Protein AF-A0A7C3WDC8-F1 (afdb_monomer)

Structure (mmCIF, N/CA/C/O backbone):
data_AF-A0A7C3WDC8-F1
#
_entry.id   AF-A0A7C3WDC8-F1
#
loop_
_atom_site.group_PDB
_atom_site.id
_atom_site.type_symbol
_atom_site.label_atom_id
_atom_site.label_alt_id
_atom_site.label_comp_id
_atom_site.label_asym_id
_atom_site.label_entity_id
_atom_site.label_seq_id
_atom_site.pdbx_PDB_ins_code
_atom_site.Cartn_x
_atom_site.Cartn_y
_atom_site.Cartn_z
_atom_site.occupancy
_atom_site.B_iso_or_equiv
_atom_site.auth_seq_id
_atom_site.auth_comp_id
_atom_site.auth_asym_id
_atom_site.auth_atom_id
_atom_site.pdbx_PDB_model_num
ATOM 1 N N . MET A 1 1 ? 47.791 65.367 47.451 1.00 44.56 1 MET A N 1
ATOM 2 C CA . MET A 1 1 ? 46.905 65.028 48.585 1.00 44.56 1 MET A CA 1
ATOM 3 C C . MET A 1 1 ? 45.497 64.862 48.042 1.00 44.56 1 MET A 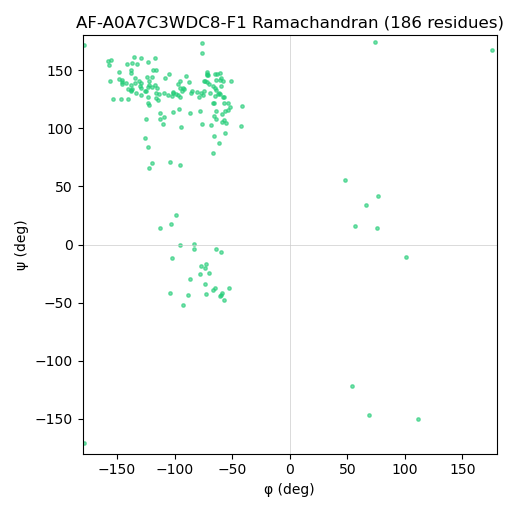C 1
ATOM 5 O O . MET A 1 1 ? 44.849 65.856 47.756 1.00 44.56 1 MET A O 1
ATOM 9 N N . GLN A 1 2 ? 45.088 63.620 47.788 1.00 43.50 2 GLN A N 1
ATOM 10 C CA . GLN A 1 2 ? 43.741 63.261 47.336 1.00 43.50 2 GLN A CA 1
ATOM 11 C C . GLN A 1 2 ? 43.009 62.634 48.526 1.00 43.50 2 GLN A C 1
ATOM 13 O O . GLN A 1 2 ? 43.567 61.771 49.202 1.00 43.50 2 GLN A O 1
ATOM 18 N N . SER A 1 3 ? 41.808 63.122 48.823 1.00 42.34 3 SER A N 1
ATOM 19 C CA . SER A 1 3 ? 40.943 62.587 49.874 1.00 42.34 3 SER A CA 1
ATOM 20 C C . SER A 1 3 ? 40.382 61.213 49.472 1.00 42.34 3 SER A C 1
ATOM 22 O O . SER A 1 3 ? 40.113 60.992 48.290 1.00 42.34 3 SER A O 1
ATOM 24 N N . PRO A 1 4 ? 40.189 60.277 50.418 1.00 49.00 4 PRO A N 1
ATOM 25 C CA . PRO A 1 4 ? 39.641 58.961 50.108 1.00 49.00 4 PRO A CA 1
ATOM 26 C C . PRO A 1 4 ? 38.142 59.029 49.777 1.00 49.00 4 PRO A C 1
ATOM 28 O O . PRO A 1 4 ? 37.391 59.824 50.345 1.00 49.00 4 PRO A O 1
ATOM 31 N N . PHE A 1 5 ? 37.722 58.165 48.853 1.00 48.06 5 PHE A N 1
ATOM 32 C CA . PHE A 1 5 ? 36.339 57.959 48.416 1.00 48.06 5 PHE A CA 1
ATOM 33 C C . PHE A 1 5 ? 35.460 57.497 49.596 1.00 48.06 5 PHE A C 1
ATOM 35 O O . PHE A 1 5 ? 35.822 56.560 50.306 1.00 48.06 5 PHE A O 1
ATOM 42 N N . GLN A 1 6 ? 34.315 58.148 49.819 1.00 51.41 6 GLN A N 1
ATOM 43 C CA . GLN A 1 6 ? 33.347 57.794 50.868 1.00 51.41 6 GLN A CA 1
ATOM 44 C C . GLN A 1 6 ? 32.169 57.016 50.248 1.00 51.41 6 GLN A C 1
ATOM 46 O O . GLN A 1 6 ? 31.614 57.482 49.251 1.00 51.41 6 GLN A O 1
ATOM 51 N N . PRO A 1 7 ? 31.752 55.860 50.801 1.00 51.50 7 PRO A N 1
ATOM 52 C CA . PRO A 1 7 ? 30.571 55.148 50.322 1.00 51.50 7 PRO A CA 1
ATOM 53 C C . PRO A 1 7 ? 29.272 55.887 50.694 1.00 51.50 7 PRO A C 1
ATOM 55 O O . PRO A 1 7 ? 29.179 56.527 51.741 1.00 51.50 7 PRO A O 1
ATOM 58 N N . TRP A 1 8 ? 28.256 55.785 49.828 1.00 51.06 8 TRP A N 1
ATOM 59 C CA . TRP A 1 8 ? 26.934 56.398 50.013 1.00 51.06 8 TRP A CA 1
ATOM 60 C C . TRP A 1 8 ? 26.271 55.892 51.308 1.00 51.06 8 TRP A C 1
ATOM 62 O O . TRP A 1 8 ? 25.898 54.723 51.419 1.00 51.06 8 TRP A O 1
ATOM 72 N N . THR A 1 9 ? 26.107 56.785 52.284 1.00 55.16 9 THR A N 1
ATOM 73 C CA . THR A 1 9 ? 25.384 56.564 53.546 1.00 55.16 9 THR A CA 1
ATOM 74 C C . THR A 1 9 ? 24.168 57.488 53.607 1.00 55.16 9 THR A C 1
ATOM 76 O O . THR A 1 9 ? 24.161 58.570 53.016 1.00 55.16 9 THR A O 1
ATOM 79 N N . ASN A 1 10 ? 23.100 57.067 54.290 1.00 55.16 10 ASN A N 1
ATOM 80 C CA . ASN A 1 10 ? 21.964 57.956 54.557 1.00 55.16 10 ASN A CA 1
ATOM 81 C C . ASN A 1 10 ? 22.304 58.960 55.687 1.00 55.16 10 ASN A C 1
ATOM 83 O O . ASN A 1 10 ? 23.341 58.846 56.340 1.00 55.16 10 ASN A O 1
ATOM 87 N N . LYS A 1 11 ? 21.423 59.937 55.962 1.00 53.06 11 LYS A N 1
ATOM 88 C CA . LYS A 1 11 ? 21.653 61.015 56.955 1.00 53.06 11 LYS A CA 1
ATOM 89 C C . LYS A 1 11 ? 21.891 60.543 58.408 1.00 53.06 11 LYS A C 1
ATOM 91 O O . LYS A 1 11 ? 22.246 61.371 59.238 1.00 53.06 11 LYS A O 1
ATOM 96 N N . ASN A 1 12 ? 21.753 59.245 58.697 1.00 58.84 12 ASN A N 1
ATOM 97 C CA . ASN A 1 12 ? 22.005 58.636 60.007 1.00 58.84 12 ASN A CA 1
ATOM 98 C C . ASN A 1 12 ? 23.222 57.682 59.999 1.00 58.84 12 ASN A C 1
ATOM 100 O O . ASN A 1 12 ? 23.388 56.891 60.925 1.00 58.84 12 ASN A O 1
ATOM 104 N N . GLY A 1 13 ? 24.069 57.724 58.962 1.00 55.00 13 GLY A N 1
ATOM 105 C CA . GLY A 1 13 ? 25.351 57.007 58.919 1.00 55.00 13 GLY A CA 1
ATOM 106 C C . GLY A 1 13 ? 25.263 55.499 58.660 1.00 55.00 13 GLY A C 1
ATOM 107 O O . GLY A 1 13 ? 26.251 54.795 58.850 1.00 55.00 13 GLY A O 1
ATOM 108 N N . THR A 1 14 ? 24.115 54.977 58.217 1.00 57.62 14 THR A N 1
ATOM 109 C CA . THR A 1 14 ? 23.964 53.550 57.882 1.00 57.62 14 THR A CA 1
ATOM 110 C C . THR A 1 14 ? 24.242 53.298 56.390 1.00 57.62 14 THR A C 1
ATOM 112 O O . THR A 1 14 ? 23.726 54.049 55.551 1.00 57.62 14 THR A O 1
ATOM 115 N N . PRO A 1 15 ? 25.028 52.264 56.021 1.00 51.28 15 PRO A N 1
ATOM 116 C CA . PRO A 1 15 ? 25.200 51.856 54.626 1.00 51.28 15 PRO A CA 1
ATOM 117 C C . PRO A 1 15 ? 23.878 51.352 54.033 1.00 51.28 15 PRO A C 1
ATOM 119 O O . PRO A 1 15 ? 23.112 50.669 54.714 1.00 51.28 15 PRO A O 1
ATOM 122 N N . ALA A 1 16 ? 23.604 51.665 52.764 1.00 51.59 16 ALA A N 1
ATOM 123 C CA . ALA A 1 16 ? 22.436 51.121 52.072 1.00 51.59 16 ALA A CA 1
ATOM 124 C C . ALA A 1 16 ? 22.569 49.587 51.908 1.00 51.59 16 ALA A C 1
ATOM 126 O O . ALA A 1 16 ? 23.643 49.118 51.519 1.00 51.59 16 ALA A O 1
ATOM 127 N N . PRO A 1 17 ? 21.516 48.795 52.187 1.00 53.31 17 PRO A N 1
ATOM 128 C CA . PRO A 1 17 ? 21.547 47.351 5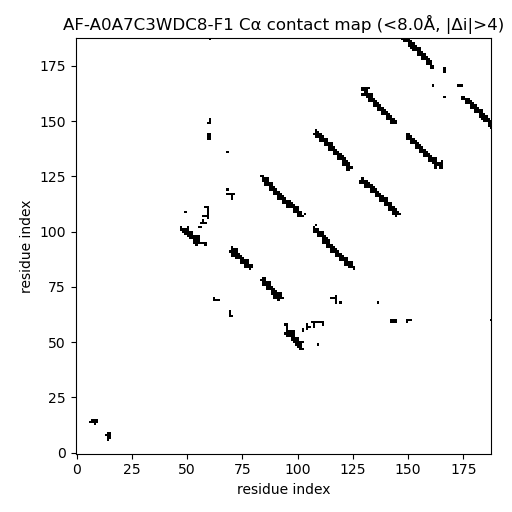1.968 1.00 53.31 17 PRO A CA 1
ATOM 129 C C . PRO A 1 17 ? 21.703 47.043 50.471 1.00 53.31 17 PRO A C 1
ATOM 131 O O . PRO A 1 17 ? 21.012 47.623 49.637 1.00 53.31 17 PRO A O 1
ATOM 134 N N . GLN A 1 18 ? 22.626 46.137 50.136 1.00 53.59 18 GLN A N 1
ATOM 135 C CA . GLN A 1 18 ? 22.990 45.806 48.748 1.00 53.59 18 GLN A CA 1
ATOM 136 C C . GLN A 1 18 ? 22.064 44.780 48.079 1.00 53.59 18 GLN A C 1
ATOM 138 O O . GLN A 1 18 ? 22.213 44.529 46.888 1.00 53.59 18 GLN A O 1
ATOM 143 N N . ASN A 1 19 ? 21.089 44.225 48.804 1.00 46.16 19 ASN A N 1
ATOM 144 C CA . ASN A 1 19 ? 20.129 43.277 48.247 1.00 46.16 19 ASN A CA 1
ATOM 145 C C . ASN A 1 19 ? 18.716 43.870 48.277 1.00 46.16 19 ASN A C 1
ATOM 147 O O . ASN A 1 19 ? 18.324 44.439 49.303 1.00 46.16 19 ASN A O 1
ATOM 151 N N . PRO A 1 20 ? 17.939 43.750 47.182 1.00 41.31 20 PRO A N 1
ATOM 152 C CA . PRO A 1 20 ? 16.541 44.148 47.198 1.00 41.31 20 PRO A CA 1
ATOM 153 C C . PRO A 1 20 ? 15.785 43.326 48.256 1.00 41.31 20 PRO A C 1
ATOM 155 O O . PRO A 1 20 ? 16.082 42.144 48.436 1.00 41.31 20 PRO A O 1
ATOM 158 N N . PRO A 1 21 ? 14.819 43.931 48.970 1.00 44.72 21 PRO A N 1
ATOM 159 C CA . PRO A 1 21 ? 14.006 43.201 49.930 1.00 44.72 21 PRO A CA 1
ATOM 160 C C . PRO A 1 21 ? 13.224 42.113 49.192 1.00 44.72 21 PRO A C 1
ATOM 162 O O . PRO A 1 21 ? 12.565 42.407 48.190 1.00 44.72 21 PRO A O 1
ATOM 165 N N . GLU A 1 22 ? 13.282 40.877 49.695 1.00 46.75 22 GLU A N 1
ATOM 166 C CA . GLU A 1 22 ? 12.351 39.815 49.317 1.00 46.75 22 GLU A CA 1
ATOM 167 C C . GLU A 1 22 ? 10.933 40.319 49.589 1.00 46.75 22 GLU A C 1
ATOM 169 O O . GLU A 1 22 ? 10.422 40.296 50.711 1.00 46.75 22 GLU A O 1
ATOM 174 N N . LYS A 1 23 ? 10.285 40.845 48.549 1.00 41.47 23 LYS A N 1
ATOM 175 C CA . LYS A 1 23 ? 8.846 41.033 48.577 1.00 41.47 23 LYS A CA 1
ATOM 176 C C . LYS A 1 23 ? 8.246 39.640 48.560 1.00 41.47 23 LYS A C 1
ATOM 178 O O . LYS A 1 23 ? 8.207 39.003 47.514 1.00 41.47 23 LYS A O 1
ATOM 183 N N . SER A 1 24 ? 7.793 39.215 49.736 1.00 45.81 24 SER A N 1
ATOM 184 C CA . SER A 1 24 ? 6.794 38.169 49.921 1.00 45.81 24 SER A CA 1
ATOM 185 C C . SER A 1 24 ? 5.690 38.367 48.883 1.00 45.81 24 SER A C 1
ATOM 187 O O . SER A 1 24 ? 4.878 39.293 48.973 1.00 45.81 24 SER A O 1
ATOM 189 N N . SER A 1 25 ? 5.732 37.557 47.829 1.00 40.72 25 SER A N 1
ATOM 190 C CA . SER A 1 25 ? 4.639 37.421 46.886 1.00 40.72 25 SER A CA 1
ATOM 191 C C . SER A 1 25 ? 3.499 36.788 47.665 1.00 40.72 25 SER A C 1
ATOM 193 O O . SER A 1 25 ? 3.582 35.636 48.085 1.00 40.72 25 SER A O 1
ATOM 195 N N . ALA A 1 26 ? 2.454 37.580 47.892 1.00 42.50 26 ALA A N 1
ATOM 196 C CA . ALA A 1 26 ? 1.172 37.103 48.371 1.00 42.50 26 ALA A CA 1
ATOM 197 C C . ALA A 1 26 ? 0.822 35.798 47.643 1.00 42.50 26 ALA A C 1
ATOM 199 O O . ALA A 1 26 ? 0.748 35.776 46.412 1.00 42.50 26 ALA A O 1
ATOM 200 N N . LEU A 1 27 ? 0.666 34.718 48.410 1.00 41.81 27 LEU A N 1
ATOM 201 C CA . LEU A 1 27 ? 0.194 33.437 47.907 1.00 41.81 27 LEU A CA 1
ATOM 202 C C . LEU A 1 27 ? -1.186 33.675 47.292 1.00 41.81 27 LEU A C 1
ATOM 204 O O . LEU A 1 27 ? -2.166 33.909 48.001 1.00 41.81 27 LEU A O 1
ATOM 208 N N . LEU A 1 28 ? -1.250 33.673 45.963 1.00 39.69 28 LEU A N 1
ATOM 209 C CA . LEU A 1 28 ? -2.511 33.494 45.261 1.00 39.69 28 LEU A CA 1
ATOM 210 C C . LEU A 1 28 ? -3.060 32.122 45.681 1.00 39.69 28 LEU A C 1
ATOM 212 O O . LEU A 1 28 ? -2.263 31.195 45.851 1.00 39.69 28 LEU A O 1
ATOM 216 N N . PRO A 1 29 ? -4.380 31.965 45.882 1.00 41.84 29 PRO A N 1
ATOM 217 C CA . PRO A 1 29 ? -4.937 30.645 46.125 1.00 41.84 29 PRO A CA 1
ATOM 218 C C . PRO A 1 29 ? -4.559 29.753 44.944 1.00 41.84 29 PRO A C 1
ATOM 220 O O . PRO A 1 29 ? -4.859 30.083 43.796 1.00 41.84 29 PRO A O 1
ATOM 223 N N . GLU A 1 30 ? -3.870 28.654 45.241 1.00 51.44 30 GLU A N 1
ATOM 224 C CA . GLU A 1 30 ? -3.532 27.594 44.300 1.00 51.44 30 GLU A CA 1
ATOM 225 C C . GLU A 1 30 ? -4.830 26.904 43.873 1.00 51.44 30 GLU A C 1
ATOM 227 O O . GLU A 1 30 ? -5.261 25.897 44.427 1.00 51.44 30 GLU A O 1
ATOM 232 N N . LYS A 1 31 ? -5.540 27.547 42.953 1.00 50.19 31 LYS A N 1
ATOM 233 C CA . LYS A 1 31 ? -6.757 27.038 42.351 1.00 50.19 31 LYS A CA 1
ATOM 234 C C . LYS A 1 31 ? -6.439 26.775 40.888 1.00 50.19 31 LYS A C 1
ATOM 236 O O . LYS A 1 31 ? -6.173 27.710 40.139 1.00 50.19 31 LYS A O 1
ATOM 241 N N . ASP A 1 32 ? -6.460 25.492 40.547 1.00 55.34 32 ASP A N 1
ATOM 242 C CA . ASP A 1 32 ? -6.266 24.921 39.213 1.00 55.34 32 ASP A CA 1
ATOM 243 C C . ASP A 1 32 ? -4.817 24.862 38.698 1.00 55.34 32 ASP A C 1
ATOM 245 O O . ASP A 1 32 ? -4.560 25.052 37.510 1.00 55.34 32 ASP A O 1
ATOM 249 N N . SER A 1 33 ? -3.865 24.490 39.561 1.00 43.09 33 SER A N 1
ATOM 250 C CA . SER A 1 33 ? -2.688 23.756 39.079 1.00 43.09 33 SER A CA 1
ATOM 251 C C . SER A 1 33 ? -3.193 22.406 38.540 1.00 43.09 33 SER A C 1
ATOM 253 O O . SER A 1 33 ? -3.738 21.637 39.337 1.00 43.09 33 SER A O 1
ATOM 255 N N . PRO A 1 34 ? -3.091 22.081 37.232 1.00 55.47 34 PRO A N 1
ATOM 256 C CA . PRO A 1 34 ? -3.364 20.718 36.796 1.00 55.47 34 PRO A CA 1
ATOM 257 C C . PRO A 1 34 ? -2.403 19.812 37.559 1.00 55.47 34 PRO A C 1
ATOM 259 O O . PRO A 1 34 ? -1.199 20.085 37.588 1.00 55.47 34 PRO A O 1
ATOM 262 N N . GLU A 1 35 ? -2.938 18.786 38.225 1.00 61.62 35 GLU A N 1
ATOM 263 C CA . GLU A 1 35 ? -2.090 17.832 38.931 1.00 61.62 35 GLU A CA 1
ATOM 264 C C . GLU A 1 35 ? -0.995 17.335 37.980 1.00 61.62 35 GLU A C 1
ATOM 266 O O . GLU A 1 35 ? -1.265 17.150 36.784 1.00 61.62 35 GLU A O 1
ATOM 271 N N . PRO A 1 36 ? 0.248 17.163 38.470 1.00 57.12 36 PRO A N 1
ATOM 272 C CA . PRO A 1 36 ? 1.309 16.604 37.655 1.00 57.12 36 PRO A CA 1
ATOM 273 C C . PRO A 1 36 ? 0.789 15.303 37.055 1.00 57.12 36 PRO A C 1
ATOM 275 O O . PRO A 1 36 ? 0.396 14.394 37.782 1.00 57.12 36 PRO A O 1
ATOM 278 N N . VAL A 1 37 ? 0.727 15.254 35.722 1.00 60.28 37 VAL A N 1
ATOM 279 C CA . VAL A 1 37 ? 0.299 14.060 34.999 1.00 60.28 37 VAL A CA 1
ATOM 280 C C . VAL A 1 37 ? 1.236 12.943 35.435 1.00 60.28 37 VAL A C 1
ATOM 282 O O . VAL A 1 37 ? 2.415 12.952 35.082 1.00 60.28 37 VAL A O 1
ATOM 285 N N . ASP A 1 38 ? 0.727 12.023 36.255 1.00 61.38 38 ASP A N 1
ATOM 286 C CA . ASP A 1 38 ? 1.458 10.835 36.670 1.00 61.38 38 ASP A CA 1
ATOM 287 C C . ASP A 1 38 ? 1.665 9.967 35.425 1.00 61.38 38 ASP A C 1
ATOM 289 O O . ASP A 1 38 ? 0.810 9.174 35.030 1.00 61.38 38 ASP A O 1
ATOM 293 N N . LEU A 1 39 ? 2.815 10.159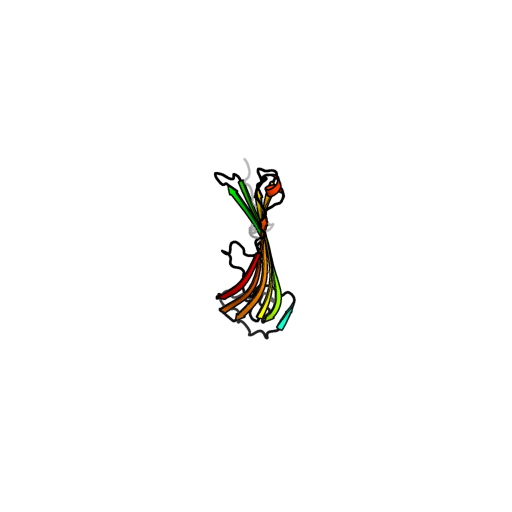 34.775 1.00 59.50 39 LEU A N 1
ATOM 294 C CA . LEU A 1 39 ? 3.270 9.396 33.611 1.00 59.50 39 LEU A CA 1
ATOM 295 C C . LEU A 1 39 ? 3.504 7.905 33.941 1.00 59.50 39 LEU A C 1
ATOM 297 O O . LEU A 1 39 ? 3.860 7.140 33.045 1.00 59.50 39 LEU A O 1
ATOM 301 N N . GLY A 1 40 ? 3.349 7.496 35.207 1.00 61.41 40 GLY A N 1
ATOM 302 C CA . GLY A 1 40 ? 3.571 6.145 35.710 1.00 61.41 40 GLY A CA 1
ATOM 303 C C . GLY A 1 40 ? 2.308 5.312 35.945 1.00 61.41 40 GLY A C 1
ATOM 304 O O . GLY A 1 40 ? 2.437 4.099 36.121 1.00 61.41 40 GLY A O 1
ATOM 305 N N . GLN A 1 41 ? 1.100 5.891 35.917 1.00 57.88 41 GLN A N 1
ATOM 306 C CA . GLN A 1 41 ? -0.127 5.085 35.979 1.00 57.88 41 GLN A CA 1
ATOM 307 C C . GLN A 1 41 ? -0.505 4.598 34.577 1.00 57.88 41 GLN A C 1
ATOM 309 O O . GLN A 1 41 ? -0.590 5.409 33.649 1.00 57.88 41 GLN A O 1
ATOM 314 N N . PRO A 1 42 ? -0.814 3.300 34.395 1.00 60.12 42 PRO A N 1
ATOM 315 C CA . PRO A 1 42 ? -1.524 2.856 33.208 1.00 60.12 42 PRO A CA 1
ATOM 316 C C . PRO A 1 42 ? -2.798 3.689 33.097 1.00 60.12 42 PRO A C 1
ATOM 318 O O . PRO A 1 42 ? -3.605 3.689 34.027 1.00 60.12 42 PRO A O 1
ATOM 321 N N . ILE A 1 43 ? -2.979 4.404 31.983 1.00 59.91 43 ILE A N 1
ATOM 322 C CA . ILE A 1 43 ? -4.246 5.079 31.700 1.00 59.91 43 ILE A CA 1
ATOM 323 C C . ILE A 1 43 ? -5.317 3.990 31.807 1.00 59.91 43 ILE A C 1
ATOM 325 O O . ILE A 1 43 ? -5.254 3.025 31.037 1.00 59.91 43 ILE A O 1
ATOM 329 N N . PRO A 1 44 ? -6.258 4.070 32.765 1.00 52.28 44 PRO A N 1
ATOM 330 C CA . PRO A 1 44 ? -7.288 3.061 32.864 1.00 52.28 44 PRO A CA 1
ATOM 331 C C . PRO A 1 44 ? -8.102 3.151 31.577 1.00 52.28 44 PRO A C 1
ATOM 333 O O . PRO A 1 44 ? -8.839 4.117 31.367 1.00 52.28 44 PRO A O 1
ATOM 336 N N . LEU A 1 45 ? -7.937 2.155 30.701 1.00 59.88 45 LEU A N 1
ATOM 337 C CA . LEU A 1 45 ? -8.797 1.937 29.546 1.00 59.88 45 LEU A CA 1
ATOM 338 C C . LEU A 1 45 ? -10.193 1.675 30.105 1.00 59.88 45 LEU A C 1
ATOM 340 O O . LEU A 1 45 ? -10.565 0.540 30.398 1.00 59.88 45 LEU A O 1
ATOM 344 N N . LYS A 1 46 ? -10.964 2.742 30.331 1.00 61.31 46 LYS A N 1
ATOM 345 C CA . LYS A 1 46 ? -12.393 2.598 30.574 1.00 61.31 46 LYS A CA 1
ATOM 346 C C . LYS A 1 46 ? -12.947 1.866 29.355 1.00 61.31 46 LYS A C 1
ATOM 348 O O . LYS A 1 46 ? -12.698 2.341 28.245 1.00 61.31 46 LYS A O 1
ATOM 353 N N . PRO A 1 47 ? -13.677 0.751 29.535 1.00 65.50 47 PRO A N 1
ATOM 354 C CA . PRO A 1 47 ? -14.379 0.115 28.435 1.00 65.50 47 PRO A CA 1
ATOM 355 C C . PRO A 1 47 ? -15.289 1.165 27.805 1.00 65.50 47 PRO A C 1
ATOM 357 O O . PRO A 1 47 ? -16.285 1.575 28.404 1.00 65.50 47 PRO A O 1
ATOM 360 N N . GLN A 1 48 ? -14.894 1.677 26.643 1.00 72.38 48 GLN A N 1
ATOM 361 C CA . GLN A 1 48 ? -15.732 2.604 25.909 1.00 72.38 48 GLN A CA 1
ATOM 362 C C . GLN A 1 48 ? -16.776 1.777 25.165 1.00 72.38 48 GLN A C 1
ATOM 364 O O . GLN A 1 48 ? -16.415 0.786 24.519 1.00 72.38 48 GLN A O 1
ATOM 369 N N . PRO A 1 49 ? -18.063 2.143 25.251 1.00 85.25 49 PRO A N 1
ATOM 370 C CA . PRO A 1 49 ? -19.069 1.499 24.428 1.00 85.25 49 PRO A CA 1
ATOM 371 C C . PRO A 1 49 ? -18.709 1.716 22.957 1.00 85.25 49 PRO A C 1
ATOM 373 O O . PRO A 1 49 ? -18.318 2.815 22.567 1.00 85.25 49 PRO A O 1
ATOM 376 N N . TRP A 1 50 ? -18.826 0.669 22.141 1.00 93.94 50 TRP A N 1
ATOM 377 C CA . TRP A 1 50 ? -18.561 0.793 20.714 1.00 93.94 50 TRP A CA 1
ATOM 378 C C . TRP A 1 50 ? -19.640 1.628 20.041 1.00 93.94 50 TRP A C 1
ATOM 380 O O . TRP A 1 50 ? -20.840 1.387 20.204 1.00 93.94 50 TRP A O 1
ATOM 390 N N . THR A 1 51 ? -19.194 2.600 19.260 1.00 96.12 51 THR A N 1
ATOM 391 C CA . THR A 1 51 ? -20.050 3.514 18.513 1.00 96.12 51 THR A CA 1
ATOM 392 C C . THR A 1 51 ? -19.712 3.450 17.034 1.00 96.12 51 THR A C 1
ATOM 394 O O . THR A 1 51 ? -18.622 3.032 16.635 1.00 96.12 51 THR A O 1
ATOM 397 N N . TRP A 1 52 ? -20.680 3.834 16.205 1.00 97.38 52 TRP A N 1
ATOM 398 C CA . TRP A 1 52 ? -20.458 4.016 14.778 1.00 97.38 52 TRP A CA 1
ATOM 399 C C . TRP A 1 52 ? -19.734 5.334 14.527 1.00 97.38 52 TRP A C 1
ATOM 401 O O . TRP A 1 52 ? -20.156 6.382 15.012 1.00 97.38 52 TRP A O 1
ATOM 411 N N . GLN A 1 53 ? -18.670 5.272 13.739 1.00 97.12 53 GLN A N 1
ATOM 412 C CA . GLN A 1 53 ? -17.823 6.399 13.374 1.00 97.12 53 GLN A CA 1
ATOM 413 C C . GLN A 1 53 ? -17.655 6.416 11.855 1.00 97.12 53 GLN A C 1
ATOM 415 O O . GLN A 1 53 ? -17.287 5.402 11.258 1.00 97.12 53 GLN A O 1
ATOM 420 N N . LEU A 1 54 ? -17.914 7.566 11.235 1.00 97.38 54 LEU A N 1
ATOM 421 C CA . LEU A 1 54 ? -17.624 7.824 9.825 1.00 97.38 54 LEU A CA 1
ATOM 422 C C . LEU A 1 54 ? -16.266 8.520 9.728 1.00 97.38 54 LEU A C 1
ATOM 424 O O . LEU A 1 54 ? -16.023 9.460 10.478 1.00 97.38 54 LEU A O 1
ATOM 428 N N . LEU A 1 55 ? -15.414 8.078 8.801 1.00 96.94 55 LEU A N 1
ATOM 429 C CA . LEU A 1 55 ? -14.034 8.559 8.667 1.00 96.94 55 LEU A CA 1
ATOM 430 C C . LEU A 1 55 ? -13.293 8.580 10.022 1.00 96.94 55 LEU A C 1
ATOM 432 O O . LEU A 1 55 ? -12.810 9.631 10.449 1.00 96.94 55 LEU A O 1
ATOM 436 N N . PRO A 1 56 ? -13.239 7.435 10.731 1.00 96.31 56 PRO A N 1
ATOM 437 C CA . PRO A 1 56 ? -12.654 7.361 12.063 1.00 96.31 56 PRO A CA 1
ATOM 438 C C . PRO A 1 56 ? -11.173 7.753 12.046 1.00 96.31 56 PRO A C 1
ATOM 440 O O . PRO A 1 56 ? -10.442 7.457 11.096 1.00 96.31 56 PRO A O 1
ATOM 443 N N . GLN A 1 57 ? -10.699 8.357 13.135 1.00 94.19 57 GLN A N 1
ATOM 444 C CA . GLN A 1 57 ? -9.280 8.655 13.284 1.00 94.19 57 GLN A CA 1
ATOM 445 C C . GLN A 1 57 ? -8.479 7.372 13.564 1.00 94.19 57 GLN A C 1
ATOM 447 O O . GLN A 1 57 ? -8.903 6.480 14.306 1.00 94.19 57 GLN A O 1
ATOM 452 N N . GLY A 1 58 ? -7.291 7.275 12.963 1.00 93.31 58 GLY A N 1
ATOM 453 C CA . GLY A 1 58 ? -6.415 6.110 13.094 1.00 93.31 58 GLY A CA 1
ATOM 454 C C . GLY A 1 58 ? -6.890 4.883 12.303 1.00 93.31 58 GLY A C 1
ATOM 455 O O . GLY A 1 58 ? -7.960 4.857 11.698 1.00 93.31 58 GLY A O 1
ATOM 456 N N . LEU A 1 59 ? -6.067 3.836 12.299 1.00 94.94 59 LEU A N 1
ATOM 457 C CA . LEU A 1 59 ? -6.363 2.560 11.643 1.00 94.94 59 LEU A CA 1
ATOM 458 C C . LEU A 1 59 ? -6.221 1.435 12.666 1.00 94.94 59 LEU A C 1
ATOM 460 O O . LEU A 1 59 ? -5.187 1.360 13.331 1.00 94.94 59 LEU A O 1
ATOM 464 N N . ILE A 1 60 ? -7.209 0.535 12.740 1.00 96.50 60 ILE A N 1
ATOM 465 C CA . ILE A 1 60 ? -7.127 -0.681 13.572 1.00 96.50 60 ILE A CA 1
ATOM 466 C C . ILE A 1 60 ? -5.906 -1.513 13.182 1.00 96.50 60 ILE A C 1
ATOM 468 O O . ILE A 1 60 ? -5.115 -1.906 14.037 1.00 96.50 60 ILE A O 1
ATOM 472 N N . TYR A 1 61 ? -5.717 -1.739 11.882 1.00 95.38 61 TYR A N 1
ATOM 473 C CA . TYR A 1 61 ? -4.575 -2.474 11.350 1.00 95.38 61 TYR A CA 1
ATOM 474 C C . TYR A 1 61 ? -3.679 -1.538 10.543 1.00 95.38 61 TYR A C 1
ATOM 476 O O . TYR A 1 61 ? -4.036 -1.151 9.428 1.00 95.38 61 TYR A O 1
ATOM 484 N N . ARG A 1 62 ? -2.504 -1.185 11.066 1.00 92.56 62 ARG A N 1
ATOM 485 C CA . ARG A 1 62 ? -1.552 -0.303 10.369 1.00 92.56 62 ARG A CA 1
ATOM 486 C C . ARG A 1 62 ? -0.900 -1.017 9.182 1.00 92.56 62 ARG A C 1
ATOM 488 O O . ARG A 1 62 ? -0.726 -2.233 9.193 1.00 92.56 62 ARG A O 1
ATOM 495 N N . SER A 1 63 ? -0.576 -0.262 8.136 1.00 91.25 63 SER A N 1
ATOM 496 C CA . SER A 1 63 ? 0.132 -0.797 6.968 1.00 91.25 63 SER A CA 1
ATOM 497 C C . SER A 1 63 ? 1.525 -1.297 7.357 1.00 91.25 63 SER A C 1
ATOM 499 O O . SER A 1 63 ? 2.164 -0.746 8.256 1.00 91.25 63 SER A O 1
ATOM 501 N N . TYR A 1 64 ? 2.002 -2.348 6.691 1.00 89.75 64 TYR A N 1
ATOM 502 C CA . TYR A 1 64 ? 3.308 -2.928 6.998 1.00 89.75 64 TYR A CA 1
ATOM 503 C C . TYR A 1 64 ? 4.428 -1.941 6.668 1.00 89.75 64 TYR A C 1
ATOM 505 O O . TYR A 1 64 ? 4.608 -1.559 5.512 1.00 89.75 64 TYR A O 1
ATOM 513 N N . LEU A 1 65 ? 5.242 -1.582 7.663 1.00 88.62 65 LEU A N 1
ATOM 514 C CA . LEU A 1 65 ? 6.337 -0.630 7.462 1.00 88.62 65 LEU A CA 1
ATOM 515 C C . LEU A 1 65 ? 7.330 -1.121 6.393 1.00 88.62 65 LEU A C 1
ATOM 517 O O . LEU A 1 65 ? 7.710 -0.364 5.498 1.00 88.62 65 LEU A O 1
ATOM 521 N N . ALA A 1 66 ? 7.656 -2.415 6.429 1.00 89.12 66 ALA A N 1
ATOM 522 C CA . ALA A 1 66 ? 8.541 -3.082 5.473 1.00 89.12 66 ALA A CA 1
ATOM 523 C C . ALA A 1 66 ? 7.844 -3.534 4.171 1.00 89.12 66 ALA A C 1
ATOM 525 O O . ALA A 1 66 ? 8.480 -4.120 3.299 1.00 89.12 66 ALA A O 1
ATOM 526 N N . GLY A 1 67 ? 6.538 -3.293 4.012 1.00 88.25 67 GLY A N 1
ATOM 527 C CA . GLY A 1 67 ? 5.813 -3.702 2.811 1.00 88.25 67 GLY A CA 1
ATOM 528 C C . GLY A 1 67 ? 6.112 -2.776 1.631 1.00 88.25 67 GLY A C 1
ATOM 529 O O . GLY A 1 67 ? 5.565 -1.680 1.561 1.00 88.25 67 GLY A O 1
ATOM 530 N N . VAL A 1 68 ? 6.942 -3.219 0.685 1.00 85.75 68 VAL A N 1
ATOM 531 C CA . VAL A 1 68 ? 7.437 -2.399 -0.444 1.00 85.75 68 VAL A CA 1
ATOM 532 C C . VAL A 1 68 ? 6.314 -1.724 -1.240 1.00 85.75 68 VAL A C 1
ATOM 534 O O . VAL A 1 68 ? 6.451 -0.584 -1.664 1.00 85.75 68 VAL A O 1
ATOM 537 N N . LYS A 1 69 ? 5.185 -2.418 -1.413 1.00 89.12 69 LYS A N 1
ATOM 538 C CA . LYS A 1 69 ? 4.035 -1.959 -2.206 1.00 89.12 69 LYS A CA 1
ATOM 539 C C . LYS A 1 69 ? 2.873 -1.457 -1.335 1.00 89.12 69 LYS A C 1
ATOM 541 O O . LYS A 1 69 ? 1.734 -1.441 -1.792 1.00 89.12 69 LYS A O 1
ATOM 546 N N . GLU A 1 70 ? 3.114 -1.142 -0.061 1.00 91.81 70 GLU A N 1
ATOM 547 C CA . GLU A 1 70 ? 2.094 -0.550 0.817 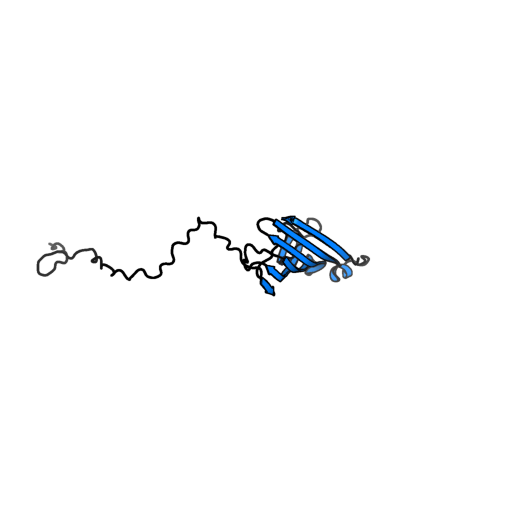1.00 91.81 70 GLU A CA 1
ATOM 548 C C . GLU A 1 70 ? 1.860 0.929 0.475 1.00 91.81 70 GLU A C 1
ATOM 550 O O . GLU A 1 70 ? 2.841 1.636 0.228 1.00 91.81 70 GLU A O 1
ATOM 555 N N . PRO A 1 71 ? 0.602 1.410 0.510 1.00 92.56 71 PRO A N 1
ATOM 556 C CA . PRO A 1 71 ? 0.271 2.805 0.242 1.00 92.56 71 PRO A CA 1
ATOM 557 C C . PRO A 1 71 ? 1.039 3.756 1.156 1.00 92.56 71 PRO A C 1
ATOM 559 O O . PRO A 1 71 ? 0.856 3.754 2.375 1.00 92.56 71 PRO A O 1
ATOM 562 N N . ARG A 1 72 ? 1.909 4.559 0.548 1.00 92.25 72 ARG A N 1
ATOM 563 C CA . ARG A 1 72 ? 2.716 5.585 1.206 1.00 92.25 72 ARG A CA 1
ATOM 564 C C . ARG A 1 72 ? 3.094 6.661 0.195 1.00 92.25 72 ARG A C 1
ATOM 566 O O . ARG A 1 72 ? 3.133 6.387 -1.003 1.00 92.25 72 ARG A O 1
ATOM 573 N N . CYS A 1 73 ? 3.428 7.844 0.696 1.00 94.62 73 CYS A N 1
ATOM 574 C CA . CYS A 1 73 ? 4.026 8.903 -0.106 1.00 94.62 73 CYS A CA 1
ATOM 575 C C . CYS A 1 73 ? 5.533 8.957 0.146 1.00 94.62 73 CYS A C 1
ATOM 577 O O . CYS A 1 73 ? 5.963 8.980 1.300 1.00 94.62 73 CYS A O 1
ATOM 579 N N . GLY A 1 74 ? 6.332 8.976 -0.915 1.00 94.44 74 GLY A N 1
ATOM 580 C CA . GLY A 1 74 ? 7.782 9.085 -0.808 1.00 94.44 74 GLY A CA 1
ATOM 581 C C . GLY A 1 74 ? 8.483 8.985 -2.154 1.00 94.44 74 GLY A C 1
ATOM 582 O O . GLY A 1 74 ? 7.883 8.588 -3.149 1.00 94.44 74 GLY A O 1
ATOM 583 N N . ILE A 1 75 ? 9.764 9.335 -2.162 1.00 95.06 75 ILE A N 1
ATOM 584 C CA . ILE A 1 75 ? 10.648 9.206 -3.319 1.00 95.06 75 ILE A CA 1
ATOM 585 C C . ILE A 1 75 ? 11.937 8.514 -2.888 1.00 95.06 75 ILE A C 1
ATOM 587 O O . ILE A 1 75 ? 12.447 8.762 -1.793 1.00 95.06 75 ILE A O 1
ATOM 591 N N . VAL A 1 76 ? 12.445 7.639 -3.747 1.00 94.44 76 VAL A N 1
ATOM 592 C CA . VAL A 1 76 ? 13.735 6.975 -3.590 1.00 94.44 76 VAL A CA 1
ATOM 593 C C . VAL A 1 76 ? 14.578 7.281 -4.819 1.00 94.44 76 VAL A C 1
ATOM 595 O O . VAL A 1 76 ? 14.146 7.062 -5.949 1.00 94.44 76 VAL A O 1
ATOM 598 N N . PHE A 1 77 ? 15.786 7.782 -4.578 1.00 95.88 77 PHE A N 1
ATOM 599 C CA . PHE A 1 77 ? 16.789 8.041 -5.603 1.00 95.88 77 PHE A CA 1
ATOM 600 C C . PHE A 1 77 ? 17.806 6.905 -5.579 1.00 95.88 77 PHE A C 1
ATOM 602 O O . PHE A 1 77 ? 18.521 6.743 -4.590 1.00 95.88 77 PHE A O 1
ATOM 609 N N . ASN A 1 78 ? 17.861 6.125 -6.652 1.00 95.31 78 ASN A N 1
ATOM 610 C CA . ASN A 1 78 ? 18.784 5.007 -6.804 1.00 95.31 78 ASN A CA 1
ATOM 611 C C . ASN A 1 78 ? 19.702 5.254 -8.000 1.00 95.31 78 ASN A C 1
ATOM 613 O O . 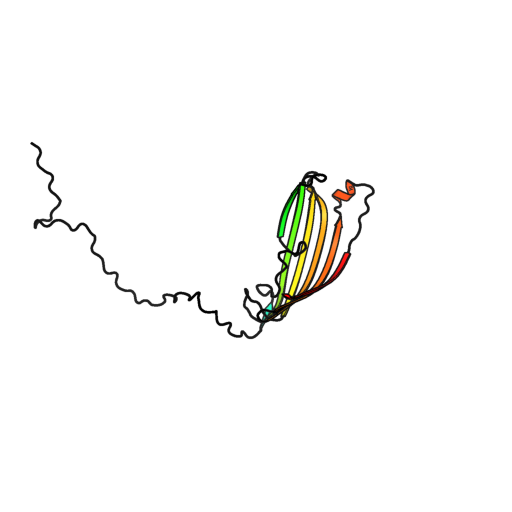ASN A 1 78 ? 19.297 5.896 -8.963 1.00 95.31 78 ASN A O 1
ATOM 617 N N . HIS A 1 79 ? 20.923 4.730 -7.945 1.00 95.31 79 HIS A N 1
ATOM 618 C CA . HIS A 1 79 ? 21.837 4.718 -9.081 1.00 95.31 79 HIS A CA 1
ATOM 619 C C . HIS A 1 79 ? 22.239 3.274 -9.372 1.00 95.31 79 HIS A C 1
ATOM 621 O O . HIS A 1 79 ? 22.794 2.590 -8.510 1.00 95.31 79 HIS A O 1
ATOM 627 N N . ASP A 1 80 ? 21.975 2.825 -10.589 1.00 93.62 80 ASP A N 1
ATOM 628 C CA . ASP A 1 80 ? 22.322 1.510 -11.103 1.00 93.62 80 ASP A CA 1
ATOM 629 C C . ASP A 1 80 ? 23.522 1.609 -12.059 1.00 93.62 80 ASP A C 1
ATOM 631 O O . ASP A 1 80 ? 23.711 2.609 -12.745 1.00 93.62 80 ASP A O 1
ATOM 635 N N . ALA A 1 81 ? 24.374 0.584 -12.092 1.00 93.00 81 ALA A N 1
ATOM 636 C CA . ALA A 1 81 ? 25.572 0.599 -12.934 1.00 93.00 81 ALA A CA 1
ATOM 637 C C . ALA A 1 81 ? 25.264 0.506 -14.441 1.00 93.00 81 ALA A C 1
ATOM 639 O O . ALA A 1 81 ? 26.092 0.920 -15.249 1.00 93.00 81 ALA A O 1
ATOM 640 N N . TYR A 1 82 ? 24.114 -0.061 -14.811 1.00 89.56 82 TYR A N 1
ATOM 641 C CA . TYR A 1 82 ? 23.677 -0.235 -16.194 1.00 89.56 82 TYR A CA 1
ATOM 642 C C . TYR A 1 82 ? 22.597 0.779 -16.588 1.00 89.56 82 TYR A C 1
ATOM 644 O O . TYR A 1 82 ? 22.654 1.319 -17.687 1.00 89.56 82 TYR A O 1
ATOM 652 N N . TYR A 1 83 ? 21.636 1.048 -15.700 1.00 85.69 83 TYR A N 1
ATOM 653 C CA . TYR A 1 83 ? 20.493 1.927 -15.981 1.00 85.69 83 TYR A CA 1
ATOM 654 C C . TYR A 1 83 ? 20.674 3.383 -15.522 1.00 85.69 83 TYR A C 1
ATOM 656 O O . TYR A 1 83 ? 19.761 4.175 -15.704 1.00 85.69 83 TYR A O 1
ATOM 664 N N . GLY A 1 84 ? 21.805 3.742 -14.908 1.00 93.88 84 GLY A N 1
ATOM 665 C CA . GLY A 1 84 ? 22.040 5.109 -14.436 1.00 93.88 84 GLY A CA 1
ATOM 666 C C . GLY A 1 84 ? 21.146 5.486 -13.252 1.00 93.88 84 GLY A C 1
ATOM 667 O O . GLY A 1 84 ? 20.848 4.656 -12.384 1.00 93.88 84 GLY A O 1
ATOM 668 N N . TRP A 1 85 ? 20.745 6.755 -13.167 1.00 96.44 85 TRP A N 1
ATOM 669 C CA . TRP A 1 85 ? 19.840 7.204 -12.107 1.00 96.44 85 TRP A CA 1
ATOM 670 C C . TRP A 1 85 ? 18.414 6.688 -12.324 1.00 96.44 85 TRP A C 1
ATOM 672 O O . TRP A 1 85 ? 17.886 6.720 -13.422 1.00 96.44 85 TRP A O 1
ATOM 682 N N . ILE A 1 86 ? 17.750 6.271 -11.248 1.00 96.25 86 ILE A N 1
ATOM 683 C CA . ILE A 1 86 ? 16.349 5.838 -11.248 1.00 96.25 86 ILE A CA 1
ATOM 684 C C . ILE A 1 86 ? 15.631 6.500 -10.081 1.00 96.25 86 ILE A C 1
ATOM 686 O O . ILE A 1 86 ? 16.103 6.465 -8.938 1.00 96.25 86 ILE A O 1
ATOM 690 N N . TRP A 1 87 ? 14.477 7.100 -10.361 1.00 95.94 87 TRP A N 1
ATOM 691 C CA . TRP A 1 87 ? 13.624 7.712 -9.346 1.00 95.94 87 TRP A CA 1
ATOM 692 C C . TRP A 1 87 ? 12.365 6.864 -9.164 1.00 95.94 87 TRP A C 1
ATOM 694 O O . TRP A 1 87 ? 11.498 6.821 -10.036 1.00 95.94 87 TRP A O 1
ATOM 704 N N . ASP A 1 88 ? 12.259 6.192 -8.017 1.00 95.38 88 ASP A N 1
ATOM 705 C CA . ASP A 1 88 ? 11.068 5.431 -7.636 1.00 95.38 88 ASP A CA 1
ATOM 706 C C . ASP A 1 88 ? 10.179 6.309 -6.741 1.00 95.38 88 ASP A C 1
ATOM 708 O O . ASP A 1 88 ? 10.575 6.710 -5.643 1.00 95.38 88 ASP A O 1
ATOM 712 N N . ILE A 1 89 ? 8.969 6.620 -7.204 1.00 95.25 89 ILE A N 1
ATOM 713 C CA . ILE A 1 89 ? 8.021 7.506 -6.520 1.00 95.25 89 ILE A CA 1
ATOM 714 C C . ILE A 1 89 ? 6.802 6.702 -6.086 1.00 95.25 89 ILE A C 1
ATOM 716 O O . ILE A 1 89 ? 6.117 6.089 -6.900 1.00 95.25 89 ILE A O 1
ATOM 720 N N . GLY A 1 90 ? 6.494 6.742 -4.793 1.00 95.88 90 GLY A N 1
ATOM 721 C CA . GLY A 1 90 ? 5.239 6.239 -4.253 1.00 95.88 90 GLY A CA 1
ATOM 722 C C . GLY A 1 90 ? 4.284 7.385 -3.955 1.00 95.88 90 GLY A C 1
ATOM 723 O O . GLY A 1 90 ? 4.643 8.313 -3.232 1.00 95.88 90 GLY A O 1
ATOM 724 N N . LEU A 1 91 ? 3.064 7.301 -4.477 1.00 96.62 91 LEU A N 1
ATOM 725 C CA . LEU A 1 91 ? 1.942 8.160 -4.114 1.00 96.62 91 LEU A CA 1
ATOM 726 C C . LEU A 1 91 ? 0.793 7.268 -3.678 1.00 96.62 91 LEU A C 1
ATOM 728 O O . LEU A 1 91 ? 0.171 6.595 -4.496 1.00 96.62 91 LEU A O 1
ATOM 732 N N . GLY A 1 92 ? 0.507 7.240 -2.384 1.00 95.81 92 GLY A N 1
ATOM 733 C CA . GLY A 1 92 ? -0.535 6.375 -1.870 1.00 95.81 92 GLY A CA 1
ATOM 734 C C . GLY A 1 92 ? -1.093 6.834 -0.543 1.00 95.81 92 GLY A C 1
ATOM 735 O O . GLY A 1 92 ? -0.431 7.508 0.243 1.00 95.81 92 GLY A O 1
ATOM 736 N N . ALA A 1 93 ? -2.331 6.431 -0.302 1.00 94.69 93 ALA A N 1
ATOM 737 C CA . ALA A 1 93 ? -3.067 6.743 0.902 1.00 94.69 93 ALA A CA 1
ATOM 738 C C . ALA A 1 93 ? -3.895 5.540 1.344 1.00 94.69 93 ALA A C 1
ATOM 740 O O . ALA A 1 93 ? -4.280 4.675 0.553 1.00 94.69 93 ALA A O 1
ATOM 741 N N . ARG A 1 94 ? -4.190 5.519 2.639 1.00 95.44 94 ARG A N 1
ATOM 742 C CA . ARG A 1 94 ? -5.156 4.614 3.240 1.00 95.44 94 ARG A CA 1
ATOM 743 C C . ARG A 1 94 ? -5.981 5.387 4.248 1.00 95.44 94 ARG A C 1
ATOM 745 O O . ARG A 1 94 ? -5.423 6.115 5.066 1.00 95.44 94 ARG A O 1
ATOM 752 N N . LEU A 1 95 ? -7.291 5.205 4.185 1.00 95.12 95 LEU A N 1
ATOM 753 C CA . LEU A 1 95 ? -8.249 5.872 5.049 1.00 95.12 95 LEU A CA 1
ATOM 754 C C . LEU A 1 95 ? -9.275 4.875 5.581 1.00 95.12 95 LEU A C 1
ATOM 756 O O . LEU A 1 95 ? -9.704 3.969 4.864 1.00 95.12 95 LEU A O 1
ATOM 760 N N . GLY A 1 96 ? -9.674 5.067 6.837 1.00 96.94 96 GLY A N 1
ATOM 761 C CA . GLY A 1 96 ? -10.847 4.403 7.390 1.00 96.94 96 GLY A CA 1
ATOM 762 C C . GLY A 1 96 ? -12.108 5.045 6.842 1.00 96.94 96 GLY A C 1
ATOM 763 O O . GLY A 1 96 ? -12.219 6.267 6.839 1.00 96.94 96 GLY A O 1
ATOM 764 N N . VAL A 1 97 ? -13.053 4.233 6.377 1.00 97.81 97 VAL A N 1
ATOM 765 C CA . VAL A 1 97 ? -14.350 4.705 5.877 1.00 97.81 97 VAL A CA 1
ATOM 766 C C . VAL A 1 97 ? -15.370 4.681 7.005 1.00 97.81 97 VAL A C 1
ATOM 768 O O . VAL A 1 97 ? -16.006 5.693 7.290 1.00 97.81 97 VAL A O 1
ATOM 771 N N . ILE A 1 98 ? -15.499 3.539 7.679 1.00 98.19 98 ILE A N 1
ATOM 772 C CA . ILE A 1 98 ? -16.447 3.351 8.776 1.00 98.19 98 ILE A CA 1
ATOM 773 C C . ILE A 1 98 ? -15.856 2.422 9.834 1.00 98.19 98 ILE A C 1
ATOM 775 O O . ILE A 1 98 ? -15.215 1.424 9.498 1.00 98.19 98 ILE A O 1
ATOM 779 N N . ARG A 1 99 ? -16.080 2.740 11.111 1.00 98.12 99 ARG A N 1
ATOM 780 C CA . ARG A 1 99 ? -15.721 1.894 12.256 1.00 98.12 99 ARG A CA 1
ATOM 781 C C . ARG A 1 99 ? -16.920 1.725 13.178 1.00 98.12 99 ARG A C 1
ATOM 783 O O . ARG A 1 99 ? -17.636 2.683 13.443 1.00 98.12 99 ARG A O 1
ATOM 790 N N . TYR A 1 100 ? -17.097 0.512 13.683 1.00 97.81 100 TYR A N 1
ATOM 791 C CA . TYR A 1 100 ? -17.879 0.238 14.881 1.00 97.81 100 TYR A CA 1
ATOM 792 C C . TYR A 1 100 ? -16.909 -0.175 15.988 1.00 97.81 100 TYR A C 1
ATOM 794 O O . TYR A 1 100 ? -16.352 -1.272 15.930 1.00 97.81 100 TYR A O 1
AT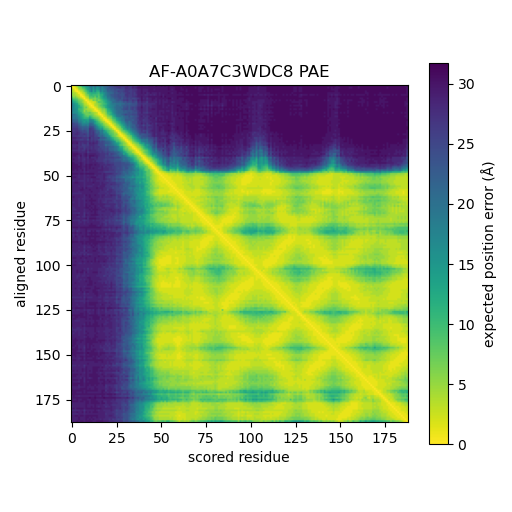OM 802 N N . GLY A 1 101 ? -16.628 0.728 16.928 1.00 96.06 101 GLY A N 1
ATOM 803 C CA . GLY A 1 101 ? -15.476 0.576 17.815 1.00 96.06 101 GLY A CA 1
ATOM 804 C C . GLY A 1 101 ? -15.310 1.681 18.852 1.00 96.06 101 GLY A C 1
ATOM 805 O O . GLY A 1 101 ? -16.202 2.511 19.029 1.00 96.06 101 GLY A O 1
ATOM 806 N N . ASN A 1 102 ? -14.169 1.677 19.542 1.00 93.38 102 ASN A N 1
ATOM 807 C CA . ASN A 1 102 ? -13.794 2.738 20.482 1.00 93.38 102 ASN A CA 1
ATOM 808 C C . ASN A 1 102 ? -13.323 4.007 19.741 1.00 93.38 102 ASN A C 1
ATOM 810 O O . ASN A 1 102 ? -13.008 3.970 18.548 1.00 93.38 102 ASN A O 1
ATOM 814 N N . ASP A 1 103 ? -13.259 5.128 20.458 1.00 90.38 103 ASP A N 1
ATOM 815 C CA . ASP A 1 103 ? -12.809 6.422 19.922 1.00 90.38 103 ASP A CA 1
ATOM 816 C C . ASP A 1 103 ? -11.338 6.727 20.278 1.00 90.38 103 ASP A C 1
ATOM 818 O O . ASP A 1 103 ? -10.924 7.876 20.379 1.00 90.38 103 ASP A O 1
ATOM 822 N N . ASP A 1 104 ? -10.524 5.692 20.526 1.00 89.75 104 ASP A N 1
ATOM 823 C CA . ASP A 1 104 ? -9.091 5.862 20.791 1.00 89.75 104 ASP A CA 1
ATOM 824 C C . ASP A 1 104 ? -8.313 5.887 19.457 1.00 89.75 104 ASP A C 1
ATOM 826 O O . ASP A 1 104 ? -8.243 4.865 18.764 1.00 89.75 104 ASP A O 1
ATOM 830 N N . PRO A 1 105 ? -7.694 7.019 19.070 1.00 87.00 105 PRO A N 1
ATOM 831 C CA . PRO A 1 105 ? -6.947 7.117 17.817 1.00 87.00 105 PRO A CA 1
ATOM 832 C C . PRO A 1 105 ? -5.592 6.388 17.852 1.00 87.00 105 PRO A C 1
ATOM 834 O O . PRO A 1 105 ? -5.026 6.086 16.795 1.00 87.00 105 PRO A O 1
ATOM 837 N N . LEU A 1 106 ? -5.038 6.119 19.039 1.00 88.44 106 LEU A N 1
ATOM 838 C CA . LEU A 1 106 ? -3.749 5.449 19.221 1.00 88.44 106 LEU A CA 1
ATOM 839 C C . LEU A 1 106 ? -3.917 3.932 19.280 1.00 88.44 106 LEU A C 1
ATOM 841 O O . LEU A 1 106 ? -3.170 3.214 18.603 1.00 88.44 106 LEU A O 1
ATOM 845 N N . HIS A 1 107 ? -4.928 3.470 20.020 1.00 90.31 107 HIS A N 1
ATOM 846 C CA . HIS A 1 107 ? -5.284 2.058 20.169 1.00 90.31 107 HIS A CA 1
ATOM 847 C C . HIS A 1 107 ? -6.730 1.787 19.729 1.00 90.31 107 HIS A C 1
ATOM 849 O O . HIS A 1 107 ? -7.574 1.403 20.543 1.00 90.31 107 HIS A O 1
ATOM 855 N N . PRO A 1 108 ? -7.021 1.948 18.428 1.00 93.56 108 PRO A N 1
ATOM 856 C CA . PRO A 1 108 ? -8.346 1.678 17.907 1.00 93.56 108 PRO A CA 1
ATOM 857 C C . PRO A 1 108 ? -8.685 0.185 17.997 1.00 93.56 108 PRO A C 1
ATOM 859 O O . PRO A 1 108 ? -7.877 -0.687 17.657 1.00 93.56 108 PRO A O 1
ATOM 862 N N . GLU A 1 109 ? -9.910 -0.084 18.425 1.00 95.19 109 GLU A N 1
ATOM 863 C CA . GLU A 1 109 ? -10.533 -1.394 18.589 1.00 95.19 109 GLU A CA 1
ATOM 864 C C . GLU A 1 109 ? -11.900 -1.420 17.904 1.00 95.19 109 GLU A C 1
ATOM 866 O O . GLU A 1 109 ? -12.513 -0.379 17.664 1.00 95.19 109 GLU A O 1
ATOM 871 N N . GLY A 1 110 ? -12.396 -2.623 17.621 1.00 96.19 110 GLY A N 1
ATOM 872 C CA . GLY A 1 110 ? -13.681 -2.854 16.971 1.00 96.19 110 GLY A CA 1
ATOM 873 C C . GLY A 1 110 ? -13.525 -3.424 15.567 1.00 96.19 110 GLY A C 1
ATOM 874 O O . GLY A 1 110 ? -12.572 -4.152 15.285 1.00 96.19 110 GLY A O 1
ATOM 875 N N . ILE A 1 111 ? -14.481 -3.119 14.693 1.00 97.62 111 ILE A N 1
ATOM 876 C CA . ILE A 1 111 ? -14.497 -3.528 13.284 1.00 97.62 111 ILE A CA 1
ATOM 877 C C . ILE A 1 111 ? -14.420 -2.269 12.426 1.00 97.62 111 ILE A C 1
ATOM 879 O O . ILE A 1 111 ? -15.189 -1.334 12.639 1.00 97.62 111 ILE A O 1
ATOM 883 N N . GLN A 1 112 ? -13.519 -2.243 11.447 1.00 98.38 112 GLN A N 1
ATOM 884 C CA . GLN A 1 112 ? -13.320 -1.091 10.573 1.00 98.38 112 GLN A CA 1
ATOM 885 C C . GLN A 1 112 ? -13.142 -1.512 9.115 1.00 98.38 112 GLN A C 1
ATOM 887 O O . GLN A 1 112 ? -12.345 -2.400 8.810 1.00 98.38 112 GLN A O 1
ATOM 892 N N . LEU A 1 113 ? -13.867 -0.837 8.225 1.00 98.38 113 LEU A N 1
ATOM 893 C CA . LEU A 1 113 ? -13.704 -0.934 6.779 1.00 98.38 113 LEU A CA 1
ATOM 894 C C . LEU A 1 113 ? -12.869 0.248 6.284 1.00 98.38 113 LEU A C 1
ATOM 896 O O . LEU A 1 113 ? -13.187 1.405 6.570 1.00 98.38 113 LEU A O 1
ATOM 900 N N . ASP A 1 114 ? -11.840 -0.059 5.507 1.00 97.56 114 ASP A N 1
ATOM 901 C CA . ASP A 1 114 ? -10.892 0.898 4.950 1.00 97.56 114 ASP A CA 1
ATOM 902 C C . ASP A 1 114 ? -10.950 0.898 3.429 1.00 97.56 114 ASP A C 1
ATOM 904 O O . ASP A 1 114 ? -11.328 -0.107 2.828 1.00 97.56 114 ASP A O 1
ATOM 908 N N . PHE A 1 115 ? -10.459 1.979 2.823 1.00 97.12 115 PHE A N 1
ATOM 909 C CA . PHE A 1 115 ? -9.990 1.998 1.439 1.00 97.12 115 PHE A CA 1
ATOM 910 C C . PHE A 1 115 ? -8.517 2.382 1.391 1.00 97.12 115 PHE A C 1
ATOM 912 O O . PHE A 1 115 ? -8.037 3.220 2.159 1.00 97.12 115 PHE A O 1
ATOM 919 N N . GLU A 1 116 ? -7.794 1.772 0.463 1.00 96.62 116 GLU A N 1
ATOM 920 C CA . GLU A 1 116 ? -6.400 2.091 0.202 1.00 96.62 116 GLU A CA 1
ATOM 921 C C . GLU A 1 116 ? -6.100 2.127 -1.292 1.00 96.62 116 GLU A C 1
ATOM 923 O O . GLU A 1 116 ? -6.719 1.409 -2.075 1.00 96.62 116 GLU A O 1
ATOM 928 N N . GLY A 1 117 ? -5.132 2.955 -1.675 1.00 96.25 117 GLY A N 1
ATOM 929 C CA . GLY A 1 117 ? -4.710 3.122 -3.058 1.00 96.25 117 GLY A CA 1
ATOM 930 C C . GLY A 1 117 ? -3.281 3.637 -3.142 1.00 96.25 117 GLY A C 1
ATOM 931 O O . GLY A 1 117 ? -2.884 4.479 -2.338 1.00 96.25 117 GLY A O 1
ATOM 932 N N . ALA A 1 118 ? -2.509 3.128 -4.095 1.00 97.12 118 ALA A N 1
ATOM 933 C CA . ALA A 1 118 ? -1.145 3.549 -4.364 1.00 97.12 118 ALA A CA 1
ATOM 934 C C . ALA A 1 118 ? -0.832 3.478 -5.862 1.00 97.12 118 ALA A C 1
ATOM 936 O O . ALA A 1 118 ? -1.172 2.495 -6.521 1.00 97.12 118 ALA A O 1
ATOM 937 N N . ALA A 1 119 ? -0.145 4.502 -6.357 1.00 97.12 119 ALA A N 1
ATOM 938 C CA . ALA A 1 119 ? 0.570 4.511 -7.623 1.00 97.12 119 ALA A CA 1
ATOM 939 C C . ALA A 1 119 ? 2.072 4.521 -7.318 1.00 97.12 119 ALA A C 1
ATOM 941 O O . ALA A 1 119 ? 2.540 5.293 -6.477 1.00 97.12 119 ALA A O 1
ATOM 942 N N . LEU A 1 120 ? 2.810 3.627 -7.962 1.00 96.44 120 LEU A N 1
ATOM 943 C CA . LEU A 1 120 ? 4.222 3.377 -7.706 1.00 96.44 120 LEU A CA 1
ATOM 944 C C . LEU A 1 120 ? 4.959 3.523 -9.032 1.00 96.44 120 LEU A C 1
ATOM 946 O O . LEU A 1 120 ? 5.031 2.584 -9.824 1.00 96.44 120 LEU A O 1
ATOM 950 N N . LEU A 1 121 ? 5.432 4.738 -9.276 1.00 95.50 121 LEU A N 1
ATOM 951 C CA . LEU A 1 121 ? 6.026 5.159 -10.531 1.00 95.50 121 LEU A CA 1
ATOM 952 C C . LEU A 1 121 ? 7.528 4.917 -10.509 1.00 95.50 121 LEU A C 1
ATOM 954 O O . LEU A 1 121 ? 8.185 5.133 -9.488 1.00 95.50 121 LEU A O 1
ATOM 958 N N . ARG A 1 122 ? 8.067 4.559 -11.668 1.00 95.56 122 ARG A N 1
ATOM 959 C CA . ARG A 1 122 ? 9.495 4.587 -11.952 1.00 95.56 122 ARG A CA 1
ATOM 960 C C . ARG A 1 122 ? 9.765 5.587 -13.062 1.00 95.56 122 ARG A C 1
ATOM 962 O O . ARG A 1 122 ? 9.175 5.480 -14.135 1.00 95.56 122 ARG A O 1
ATOM 969 N N . ILE A 1 123 ? 10.665 6.522 -12.791 1.00 95.88 123 ILE A N 1
ATOM 970 C CA . ILE A 1 123 ? 11.079 7.569 -13.722 1.00 95.88 123 ILE A CA 1
ATOM 971 C C . ILE A 1 123 ? 12.563 7.403 -14.038 1.00 95.88 123 ILE A C 1
ATOM 973 O O . ILE A 1 123 ? 13.363 7.160 -13.128 1.00 95.88 123 ILE A O 1
ATOM 977 N N . ASP A 1 124 ? 12.901 7.568 -15.315 1.00 94.81 124 ASP A N 1
ATOM 978 C CA . ASP A 1 124 ? 14.269 7.741 -15.795 1.00 94.81 124 ASP A CA 1
ATOM 979 C C . ASP A 1 124 ? 14.565 9.250 -15.916 1.00 94.81 124 ASP A C 1
ATOM 981 O O . ASP A 1 124 ? 14.095 9.909 -16.844 1.00 94.81 124 ASP A O 1
ATOM 985 N N . PRO A 1 125 ? 15.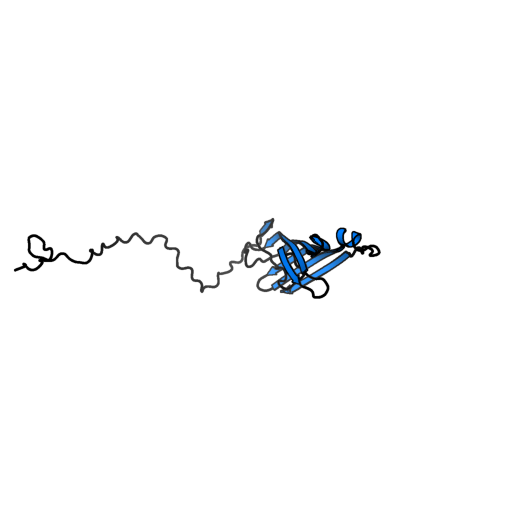280 9.853 -14.952 1.00 93.94 125 PRO A N 1
ATOM 986 C CA . PRO A 1 125 ? 15.559 11.282 -14.942 1.00 93.94 125 PRO A CA 1
ATOM 987 C C . PRO A 1 125 ? 16.590 11.718 -15.991 1.00 93.94 125 PRO A C 1
ATOM 989 O O . PRO A 1 125 ? 16.700 12.923 -16.230 1.00 93.94 125 PRO A O 1
ATOM 992 N N . GLU A 1 126 ? 17.366 10.793 -16.561 1.00 91.75 126 GLU A N 1
ATOM 993 C CA . GLU A 1 126 ? 18.410 11.094 -17.549 1.00 91.75 126 GLU A CA 1
ATOM 994 C C . GLU A 1 126 ? 17.821 11.137 -18.965 1.00 91.75 126 GLU A C 1
ATOM 996 O O . GLU A 1 126 ? 18.239 11.951 -19.787 1.00 91.75 126 GLU A O 1
ATOM 1001 N N . GLU A 1 127 ? 16.764 10.362 -19.197 1.00 88.94 127 GLU A N 1
ATOM 1002 C CA . GLU A 1 127 ? 15.971 10.341 -20.424 1.00 88.94 127 GLU A CA 1
ATOM 1003 C C . GLU A 1 127 ? 14.734 11.246 -20.315 1.00 88.94 127 GLU A C 1
ATOM 1005 O O . GLU A 1 127 ? 13.607 10.777 -20.257 1.00 88.94 127 GLU A O 1
ATOM 1010 N N . GLU A 1 128 ? 14.932 12.567 -20.257 1.00 89.44 128 GLU A N 1
ATOM 1011 C CA . GLU A 1 128 ? 13.850 13.580 -20.256 1.00 89.44 128 GLU A CA 1
ATOM 1012 C C . GLU A 1 128 ? 12.799 13.446 -19.128 1.00 89.44 128 GLU A C 1
ATOM 1014 O O . GLU A 1 128 ? 11.783 14.142 -19.143 1.00 89.44 128 GLU A O 1
ATOM 1019 N N . ARG A 1 129 ? 13.092 12.667 -18.074 1.00 90.31 129 ARG A N 1
ATOM 1020 C CA . ARG A 1 129 ? 12.149 12.306 -16.993 1.00 90.31 129 ARG A CA 1
ATOM 1021 C C . ARG A 1 129 ? 11.004 11.423 -17.482 1.00 90.31 129 ARG A C 1
ATOM 1023 O O . ARG A 1 129 ? 9.894 11.519 -16.953 1.00 90.31 129 ARG A O 1
ATOM 1030 N N . ASP A 1 130 ? 11.294 10.558 -18.443 1.00 93.06 130 ASP A N 1
ATOM 1031 C CA . ASP A 1 130 ? 10.350 9.585 -18.963 1.00 93.06 130 ASP A CA 1
ATOM 1032 C C . ASP A 1 130 ? 9.818 8.672 -17.860 1.00 93.06 130 ASP A C 1
ATOM 1034 O O . ASP A 1 130 ? 10.548 8.200 -16.976 1.00 93.06 130 ASP A O 1
ATOM 1038 N N . VAL A 1 131 ? 8.525 8.368 -17.942 1.00 93.62 131 VAL A N 1
ATOM 1039 C CA . VAL A 1 131 ? 7.935 7.329 -17.112 1.00 93.62 131 VAL A CA 1
ATOM 1040 C C . VAL A 1 131 ? 8.313 5.987 -17.726 1.00 93.62 131 VAL A C 1
ATOM 1042 O O . VAL A 1 131 ? 7.891 5.627 -18.820 1.00 93.62 131 VAL A O 1
ATOM 1045 N N . VAL A 1 132 ? 9.099 5.198 -16.998 1.00 94.06 132 VAL A N 1
ATOM 1046 C CA . VAL A 1 132 ? 9.413 3.824 -17.409 1.00 94.06 132 VAL A CA 1
ATOM 1047 C C . VAL A 1 132 ? 8.179 2.946 -17.212 1.00 94.06 132 VAL A C 1
ATOM 1049 O O . VAL A 1 132 ? 7.819 2.137 -18.065 1.00 94.06 132 VAL A O 1
ATOM 1052 N N . GLY A 1 133 ? 7.493 3.120 -16.083 1.00 94.94 133 GLY A N 1
ATOM 1053 C CA . GLY A 1 133 ? 6.253 2.416 -15.787 1.00 94.94 133 GLY A CA 1
ATOM 1054 C C . GLY A 1 133 ? 5.648 2.811 -14.448 1.00 94.94 133 GLY A C 1
ATOM 1055 O O . GLY A 1 133 ? 6.255 3.521 -13.643 1.00 94.94 133 GLY A O 1
ATOM 1056 N N . CYS A 1 134 ? 4.432 2.333 -14.213 1.00 95.69 134 CYS A N 1
ATOM 1057 C CA . CYS A 1 134 ? 3.684 2.564 -12.990 1.00 95.69 134 CYS A CA 1
ATOM 1058 C C . CYS A 1 134 ? 2.941 1.296 -12.562 1.00 95.69 134 CYS A C 1
ATOM 1060 O O . CYS A 1 134 ? 2.130 0.753 -13.318 1.00 95.69 134 CYS A O 1
ATOM 1062 N N . ASP A 1 135 ? 3.183 0.863 -11.324 1.00 96.06 135 ASP A N 1
ATOM 1063 C CA . ASP A 1 135 ? 2.376 -0.167 -10.678 1.00 96.06 135 ASP A CA 1
ATOM 1064 C C . ASP A 1 135 ? 1.267 0.489 -9.854 1.00 96.06 135 ASP A C 1
ATOM 1066 O O . ASP A 1 135 ? 1.519 1.367 -9.024 1.00 96.06 135 ASP A O 1
ATOM 1070 N N . TYR A 1 136 ? 0.043 0.003 -10.015 1.00 95.88 136 TYR A N 1
ATOM 1071 C CA . TYR A 1 136 ? -1.106 0.418 -9.230 1.00 95.88 136 TYR A CA 1
ATOM 1072 C C . TYR A 1 136 ? -1.526 -0.684 -8.271 1.00 95.88 136 TYR A C 1
ATOM 1074 O O . TYR A 1 136 ? -1.514 -1.876 -8.585 1.00 95.88 136 TYR A O 1
ATOM 1082 N N . ARG A 1 137 ? -1.954 -0.264 -7.086 1.00 95.75 137 ARG A N 1
ATOM 1083 C CA . ARG A 1 137 ? -2.627 -1.113 -6.110 1.00 95.75 137 ARG A CA 1
ATOM 1084 C C . ARG A 1 137 ? -3.788 -0.339 -5.529 1.00 95.75 137 ARG A C 1
ATOM 1086 O O . ARG A 1 137 ? -3.600 0.785 -5.078 1.00 95.75 137 ARG A O 1
ATOM 1093 N N . TYR A 1 138 ? -4.948 -0.964 -5.427 1.00 96.25 138 TYR A N 1
ATOM 1094 C CA . TYR A 1 138 ? -5.986 -0.497 -4.517 1.00 96.25 138 TYR A CA 1
ATOM 1095 C C . TYR A 1 138 ? -6.600 -1.660 -3.758 1.00 96.25 138 TYR A C 1
ATOM 1097 O O . TYR A 1 138 ? -6.449 -2.828 -4.129 1.00 96.25 138 TYR A O 1
ATOM 1105 N N . GLY A 1 139 ? -7.264 -1.337 -2.656 1.00 96.75 139 GLY A N 1
ATOM 1106 C CA . GLY A 1 139 ? -7.772 -2.347 -1.759 1.00 96.75 139 GLY A CA 1
ATOM 1107 C C . GLY A 1 139 ? -8.916 -1.906 -0.879 1.00 96.75 139 GLY A C 1
ATOM 1108 O O . GLY A 1 139 ? -9.078 -0.725 -0.574 1.00 96.75 139 GLY A O 1
ATOM 1109 N N . ILE A 1 140 ? -9.661 -2.913 -0.425 1.00 98.00 140 ILE A N 1
ATOM 1110 C CA . ILE A 1 140 ? -10.760 -2.776 0.530 1.00 98.00 140 ILE A CA 1
ATOM 1111 C C . ILE A 1 140 ? -10.465 -3.684 1.737 1.00 98.00 140 ILE A C 1
ATOM 1113 O O . ILE A 1 140 ? -10.886 -4.845 1.754 1.00 98.00 140 ILE A O 1
ATOM 1117 N N . PRO A 1 141 ? -9.660 -3.225 2.716 1.00 97.56 141 PRO A N 1
ATOM 1118 C CA . PRO A 1 141 ? -9.416 -3.962 3.949 1.00 97.56 141 PRO A CA 1
ATOM 1119 C C . PRO A 1 141 ? -10.609 -3.882 4.908 1.00 97.56 141 PRO A C 1
ATOM 1121 O O . PRO A 1 141 ? -11.037 -2.798 5.295 1.00 97.56 141 PRO A O 1
ATOM 1124 N N . LEU A 1 142 ? -11.070 -5.035 5.379 1.00 98.19 142 LEU A N 1
ATOM 1125 C CA . LEU A 1 142 ? -11.838 -5.176 6.608 1.00 98.19 142 LEU A CA 1
ATOM 1126 C C . LEU A 1 142 ? -10.881 -5.550 7.741 1.00 98.19 142 LEU A C 1
ATOM 1128 O O . LEU A 1 142 ? -10.115 -6.510 7.644 1.00 98.19 142 LEU A O 1
ATOM 1132 N N . THR A 1 143 ? -10.914 -4.789 8.823 1.00 98.12 143 THR A N 1
ATOM 1133 C CA . THR A 1 143 ? -10.005 -4.949 9.957 1.00 98.12 143 THR A CA 1
ATOM 1134 C C . THR A 1 143 ? -10.784 -5.147 11.243 1.00 98.12 143 THR A C 1
ATOM 1136 O O . THR A 1 143 ? -11.857 -4.574 11.429 1.00 98.12 143 THR A O 1
ATOM 1139 N N . TRP A 1 144 ? -10.243 -5.976 12.129 1.00 97.56 144 TRP A N 1
ATOM 1140 C CA . TRP A 1 144 ? -10.777 -6.185 13.468 1.00 97.56 144 TRP A CA 1
ATOM 1141 C C . TRP A 1 144 ? -9.649 -6.145 14.486 1.00 97.56 144 TRP A C 1
ATOM 1143 O O . TRP A 1 144 ? -8.579 -6.706 14.236 1.00 97.56 144 TRP A O 1
ATOM 1153 N N . GLY A 1 145 ? -9.884 -5.506 15.628 1.00 96.19 145 GLY A N 1
ATOM 1154 C CA . GLY A 1 145 ? -8.910 -5.451 16.709 1.00 96.19 145 GLY A CA 1
ATOM 1155 C C . GLY A 1 145 ? -9.557 -5.401 18.084 1.00 96.19 145 GLY A C 1
ATOM 1156 O O . GLY A 1 145 ? -10.585 -4.753 18.271 1.00 96.19 145 GLY A O 1
ATOM 1157 N N . SER A 1 146 ? -8.940 -6.089 19.042 1.00 93.62 146 SER A N 1
ATOM 1158 C CA . SER A 1 146 ? -9.299 -6.033 20.459 1.00 93.62 146 SER A CA 1
ATOM 1159 C C . SER A 1 146 ? -8.078 -6.378 21.311 1.00 93.62 146 SER A C 1
ATOM 1161 O O . SER A 1 146 ? -7.432 -7.414 21.110 1.00 93.62 146 SER A O 1
ATOM 1163 N N . GLY A 1 147 ? -7.728 -5.483 22.234 1.00 90.19 147 GLY A N 1
ATOM 1164 C CA . GLY A 1 147 ? -6.517 -5.557 23.035 1.00 90.19 147 GLY A CA 1
ATOM 1165 C C . GLY A 1 147 ? -5.255 -5.689 22.165 1.00 90.19 147 GLY A C 1
ATOM 1166 O O . GLY A 1 147 ? -4.969 -4.824 21.324 1.00 90.19 147 GLY A O 1
ATOM 1167 N N . PRO A 1 148 ? -4.459 -6.760 22.342 1.00 90.31 148 PRO A N 1
ATOM 1168 C CA . PRO A 1 148 ? -3.233 -6.946 21.574 1.00 90.31 148 PRO A CA 1
ATOM 1169 C C . PRO A 1 148 ? -3.485 -7.448 20.146 1.00 90.31 148 PRO A C 1
ATOM 1171 O O . PRO A 1 148 ? -2.660 -7.192 19.276 1.00 90.31 148 PRO A O 1
ATOM 1174 N N . ILE A 1 149 ? -4.606 -8.128 19.882 1.00 93.81 149 ILE A N 1
ATOM 1175 C CA . ILE A 1 149 ? -4.825 -8.819 18.606 1.00 93.81 149 ILE A CA 1
ATOM 1176 C C . ILE A 1 149 ? -5.389 -7.851 17.578 1.00 93.81 149 ILE A C 1
ATOM 1178 O O . ILE A 1 149 ? -6.404 -7.196 17.822 1.00 93.81 149 ILE A O 1
ATOM 1182 N N . ARG A 1 150 ? -4.774 -7.828 16.395 1.00 96.88 150 ARG A N 1
ATOM 1183 C CA . ARG A 1 150 ? -5.292 -7.124 15.219 1.00 96.88 150 ARG A CA 1
ATOM 1184 C C . ARG A 1 150 ? -5.286 -8.056 14.024 1.00 96.88 150 ARG A C 1
ATOM 1186 O O . ARG A 1 150 ? -4.325 -8.773 13.772 1.00 96.88 150 ARG A O 1
ATOM 1193 N N . THR A 1 151 ? -6.364 -8.043 13.261 1.00 97.50 151 THR A N 1
ATOM 1194 C CA . THR A 1 151 ? -6.513 -8.861 12.058 1.00 97.50 151 THR A CA 1
ATOM 1195 C C . THR A 1 151 ? -7.025 -8.027 10.903 1.00 97.50 151 THR A C 1
ATOM 1197 O O . THR A 1 151 ? -7.664 -6.988 11.086 1.00 97.50 151 THR A O 1
ATOM 1200 N N . LYS A 1 152 ? -6.717 -8.493 9.701 1.00 97.25 152 LYS A N 1
ATOM 1201 C CA . LYS A 1 152 ? -7.090 -7.863 8.446 1.00 97.25 152 LYS A CA 1
ATOM 1202 C C . LYS A 1 152 ? -7.472 -8.941 7.450 1.00 97.25 152 LYS A C 1
ATOM 1204 O O . LYS A 1 152 ? -6.729 -9.901 7.271 1.00 97.25 152 LYS A O 1
ATOM 1209 N N . PHE A 1 153 ? -8.587 -8.739 6.770 1.00 98.00 153 PHE A N 1
ATOM 1210 C CA . PHE A 1 153 ? -8.962 -9.456 5.563 1.00 98.00 153 PHE A CA 1
ATOM 1211 C C . PHE A 1 153 ? -9.233 -8.426 4.470 1.00 98.00 153 PHE A C 1
ATOM 1213 O O . PHE A 1 153 ? -9.917 -7.444 4.728 1.00 98.00 153 PHE A O 1
ATOM 1220 N N . GLY A 1 154 ? -8.687 -8.587 3.271 1.00 96.44 154 GLY A N 1
ATOM 1221 C CA . GLY A 1 154 ? -8.836 -7.573 2.229 1.00 96.44 154 GLY A CA 1
ATOM 1222 C C . GLY A 1 154 ? -8.870 -8.150 0.828 1.00 96.44 154 GLY A C 1
ATOM 1223 O O . GLY A 1 154 ? -8.223 -9.155 0.549 1.00 96.44 154 GLY A O 1
ATOM 1224 N N . PHE A 1 155 ? -9.609 -7.474 -0.045 1.00 97.62 155 PHE A N 1
ATOM 1225 C CA . PHE A 1 155 ? -9.541 -7.664 -1.489 1.00 97.62 155 PHE A CA 1
ATOM 1226 C C . PHE A 1 155 ? -8.618 -6.609 -2.086 1.00 97.62 155 PHE A C 1
ATOM 1228 O O . PHE A 1 155 ? -8.827 -5.423 -1.819 1.00 97.62 155 PHE A O 1
ATOM 1235 N N . TYR A 1 156 ? -7.649 -7.038 -2.895 1.00 97.00 156 TYR A N 1
ATOM 1236 C CA . TYR A 1 156 ? -6.719 -6.175 -3.621 1.00 97.00 156 TYR A CA 1
ATOM 1237 C C . TYR A 1 156 ? -6.777 -6.409 -5.111 1.00 97.00 156 TYR A C 1
ATOM 1239 O O . TYR A 1 156 ? -6.790 -7.553 -5.555 1.00 97.00 156 TYR A O 1
ATOM 1247 N N . HIS A 1 157 ? -6.692 -5.302 -5.834 1.00 97.06 157 HIS A N 1
ATOM 1248 C CA . HIS A 1 157 ? -6.470 -5.259 -7.263 1.00 97.06 157 HIS A CA 1
ATOM 1249 C C . HIS A 1 157 ? -5.104 -4.632 -7.516 1.00 97.06 157 HIS A C 1
ATOM 1251 O O . HIS A 1 157 ? -4.788 -3.570 -6.968 1.00 97.06 157 HIS A O 1
ATOM 1257 N N . LEU A 1 158 ? -4.291 -5.303 -8.322 1.00 96.31 158 LEU A N 1
ATOM 1258 C CA . LEU A 1 158 ? -2.990 -4.823 -8.755 1.00 96.31 158 LEU A CA 1
ATOM 1259 C C . LEU A 1 158 ? -2.959 -4.763 -10.274 1.00 96.31 158 LEU A C 1
ATOM 1261 O O . LEU A 1 158 ? -3.380 -5.715 -10.928 1.00 96.31 158 LEU A O 1
ATOM 1265 N N . SER A 1 159 ? -2.396 -3.695 -10.820 1.00 96.38 159 SER A N 1
ATOM 1266 C CA . SER A 1 159 ? -2.087 -3.600 -12.244 1.00 96.38 159 SER A CA 1
ATOM 1267 C C . SER A 1 159 ? -0.711 -2.983 -12.453 1.00 96.38 159 SER A C 1
ATOM 1269 O O . SER A 1 159 ? -0.200 -2.289 -11.576 1.00 96.38 159 SER A O 1
ATOM 1271 N N . ALA A 1 160 ? -0.093 -3.257 -13.597 1.00 95.50 160 ALA A N 1
ATOM 1272 C CA . ALA A 1 160 ? 1.150 -2.607 -13.997 1.00 95.50 160 ALA A CA 1
ATOM 1273 C C . ALA A 1 160 ? 1.004 -2.061 -15.414 1.00 95.50 160 ALA A C 1
ATOM 1275 O O . ALA A 1 160 ? 0.475 -2.731 -16.302 1.00 95.50 160 ALA A O 1
ATOM 1276 N N . HIS A 1 161 ? 1.449 -0.826 -15.606 1.00 94.62 161 HIS A N 1
ATOM 1277 C CA . HIS A 1 161 ? 1.402 -0.124 -16.877 1.00 94.62 161 HIS A CA 1
ATOM 1278 C C . HIS A 1 161 ? 2.819 0.288 -17.251 1.00 94.62 161 HIS A C 1
ATOM 1280 O O . HIS A 1 161 ? 3.472 1.023 -16.513 1.00 94.62 161 HIS A O 1
ATOM 1286 N N . LEU A 1 162 ? 3.291 -0.188 -18.400 1.00 94.94 162 LEU A N 1
ATOM 1287 C CA . LEU A 1 162 ? 4.518 0.320 -19.004 1.00 94.94 162 LEU A CA 1
ATOM 1288 C C . LEU A 1 162 ? 4.259 1.738 -19.526 1.00 94.94 162 LEU A C 1
ATOM 1290 O O . LEU A 1 162 ? 3.184 1.981 -20.084 1.00 94.94 162 LEU A O 1
ATOM 1294 N N . GLY A 1 163 ? 5.209 2.649 -19.318 1.00 93.12 163 GLY A N 1
ATOM 1295 C CA . GLY A 1 163 ? 5.081 4.032 -19.769 1.00 93.12 163 GLY A CA 1
ATOM 1296 C C . G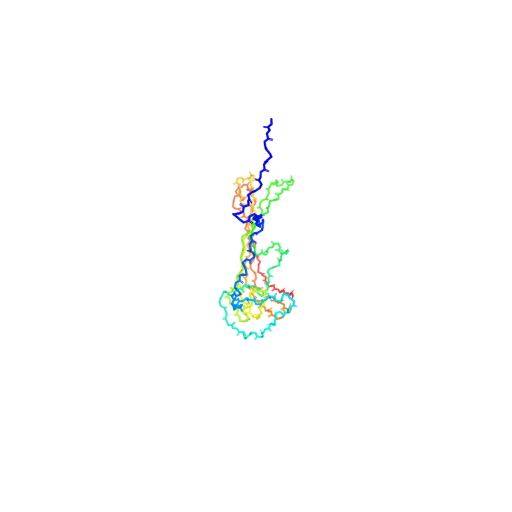LY A 1 163 ? 5.041 4.127 -21.289 1.00 93.12 163 GLY A C 1
ATOM 1297 O O . GLY A 1 163 ? 5.630 3.309 -22.005 1.00 93.12 163 GLY A O 1
ATOM 1298 N N . ASP A 1 164 ? 4.295 5.099 -21.794 1.00 91.44 164 ASP A N 1
ATOM 1299 C CA . ASP A 1 164 ? 4.172 5.335 -23.224 1.00 91.44 164 ASP A CA 1
ATOM 1300 C C . ASP A 1 164 ? 5.437 5.972 -23.800 1.00 91.44 164 ASP A C 1
ATOM 1302 O O . ASP A 1 164 ? 5.837 5.588 -24.902 1.00 91.44 164 ASP A O 1
ATOM 1306 N N . GLU A 1 165 ? 6.135 6.830 -23.049 1.00 91.94 165 GLU A N 1
ATOM 1307 C CA . GLU A 1 165 ? 7.439 7.362 -23.466 1.00 91.94 165 GLU A CA 1
ATOM 1308 C C . GLU A 1 165 ? 8.457 6.228 -23.659 1.00 91.94 165 GLU A C 1
ATOM 1310 O O . GLU A 1 165 ? 9.122 6.136 -24.698 1.00 91.94 165 GLU A O 1
ATOM 1315 N N . PHE A 1 166 ? 8.483 5.274 -22.721 1.00 90.25 166 PHE A N 1
ATOM 1316 C CA . PHE A 1 166 ? 9.318 4.079 -22.827 1.00 90.25 166 PHE A CA 1
ATOM 1317 C C . PHE A 1 166 ? 8.986 3.246 -24.075 1.00 90.25 166 PHE A C 1
ATOM 1319 O O . PHE A 1 166 ? 9.891 2.796 -24.781 1.00 90.25 166 PHE A O 1
ATOM 1326 N N . LEU A 1 167 ? 7.702 3.048 -24.387 1.00 92.62 167 LEU A N 1
ATOM 1327 C CA . LEU A 1 167 ? 7.272 2.297 -25.573 1.00 92.62 167 LEU A CA 1
ATOM 1328 C C . LEU A 1 167 ? 7.662 2.987 -26.886 1.00 92.62 167 LEU A C 1
ATOM 1330 O O . LEU A 1 167 ? 8.037 2.306 -27.842 1.00 92.62 167 LEU A O 1
ATOM 1334 N N . LEU A 1 168 ? 7.600 4.320 -26.943 1.00 92.56 168 LEU A N 1
ATOM 1335 C CA . LEU A 1 168 ? 8.002 5.089 -28.124 1.00 92.56 168 LEU A CA 1
ATOM 1336 C C . LEU A 1 168 ? 9.508 4.985 -28.392 1.00 92.56 168 LEU A C 1
ATOM 1338 O O . LEU A 1 168 ? 9.915 4.857 -29.548 1.00 92.56 168 LEU A O 1
ATOM 1342 N N . LYS A 1 169 ? 10.331 4.999 -27.337 1.00 91.31 169 LYS A N 1
ATOM 1343 C CA . LYS A 1 169 ? 11.793 4.870 -27.442 1.00 91.31 169 LYS A CA 1
ATOM 1344 C C . LYS A 1 169 ? 12.267 3.436 -27.698 1.00 91.31 169 LYS A C 1
ATOM 1346 O O . LYS A 1 169 ? 13.378 3.245 -28.186 1.00 91.31 169 LYS A O 1
ATOM 1351 N N . ASN A 1 170 ? 11.431 2.432 -27.425 1.00 90.94 170 ASN A N 1
ATOM 1352 C CA . ASN A 1 170 ? 11.777 1.015 -27.560 1.00 90.94 170 ASN A CA 1
ATOM 1353 C C . ASN A 1 170 ? 10.858 0.291 -28.564 1.00 90.94 170 ASN A C 1
ATOM 1355 O O . ASN A 1 170 ? 10.047 -0.561 -28.176 1.00 90.94 170 ASN A O 1
ATOM 1359 N N . PRO A 1 171 ? 10.980 0.591 -29.873 1.00 91.44 171 PRO A N 1
ATOM 1360 C CA . PRO A 1 171 ? 10.150 -0.033 -30.893 1.00 91.44 171 PRO A CA 1
ATOM 1361 C C . PRO A 1 171 ? 10.381 -1.550 -30.931 1.00 91.44 171 PRO A C 1
ATOM 1363 O O . PRO A 1 171 ? 11.510 -2.028 -31.009 1.00 91.44 171 PRO A O 1
ATOM 1366 N N . GLY A 1 172 ? 9.288 -2.313 -30.892 1.00 90.69 172 GLY A N 1
ATOM 1367 C CA . GLY A 1 172 ? 9.312 -3.780 -30.848 1.00 90.69 172 GLY A CA 1
ATOM 1368 C C . GLY A 1 172 ? 9.076 -4.371 -29.456 1.00 90.69 172 GLY A C 1
ATOM 1369 O O . GLY A 1 172 ? 8.811 -5.569 -29.358 1.00 90.69 172 GLY A O 1
ATOM 1370 N N . ILE A 1 173 ? 9.089 -3.553 -28.397 1.00 91.75 173 ILE A N 1
ATOM 1371 C CA . ILE A 1 173 ? 8.532 -3.945 -27.100 1.00 91.75 173 ILE A CA 1
ATOM 1372 C C . ILE A 1 173 ? 7.012 -3.796 -27.157 1.00 91.75 173 ILE A C 1
ATOM 1374 O O . ILE A 1 173 ? 6.479 -2.741 -27.500 1.00 91.75 173 ILE A O 1
ATOM 1378 N N . TYR A 1 174 ? 6.303 -4.866 -26.805 1.00 88.50 174 TYR A N 1
ATOM 1379 C CA . TYR A 1 174 ? 4.850 -4.852 -26.687 1.00 88.50 174 TYR A CA 1
ATOM 1380 C C . TYR A 1 174 ? 4.443 -4.637 -25.236 1.00 88.50 174 TYR A C 1
ATOM 1382 O O . TYR A 1 174 ? 5.012 -5.230 -24.319 1.00 88.50 174 TYR A O 1
ATOM 1390 N N . ARG A 1 175 ? 3.422 -3.803 -25.035 1.00 87.75 175 ARG A N 1
ATOM 1391 C CA . ARG A 1 175 ? 2.839 -3.576 -23.716 1.00 87.75 175 ARG A CA 1
ATOM 1392 C C . ARG A 1 175 ? 2.147 -4.845 -23.223 1.00 87.75 175 ARG A C 1
ATOM 1394 O O . ARG A 1 175 ? 1.191 -5.299 -23.851 1.00 87.75 175 ARG A O 1
ATOM 1401 N N . ASP A 1 176 ? 2.578 -5.351 -22.074 1.00 87.12 176 ASP A N 1
ATOM 1402 C CA . ASP A 1 176 ? 1.819 -6.345 -21.318 1.00 87.12 176 ASP A CA 1
ATOM 1403 C C . ASP A 1 176 ? 0.833 -5.641 -20.377 1.00 87.12 176 ASP A C 1
ATOM 1405 O O . ASP A 1 176 ? 1.136 -4.600 -19.790 1.00 87.12 176 ASP A O 1
ATOM 1409 N N . ASN A 1 177 ? -0.374 -6.187 -20.264 1.00 89.19 177 ASN A N 1
ATOM 1410 C CA . ASN A 1 177 ? -1.433 -5.641 -19.427 1.00 89.19 177 ASN A CA 1
ATOM 1411 C C . ASN A 1 177 ? -1.571 -6.482 -18.162 1.00 89.19 177 ASN A C 1
ATOM 1413 O O . ASN A 1 177 ? -2.539 -7.230 -17.997 1.00 89.19 177 ASN A O 1
ATOM 1417 N N . TYR A 1 178 ? -0.579 -6.367 -17.281 1.00 94.44 178 TYR A N 1
ATOM 1418 C CA . TYR A 1 178 ? -0.569 -7.120 -16.038 1.00 94.44 178 TYR A CA 1
ATOM 1419 C C . TYR A 1 178 ? -1.724 -6.687 -15.134 1.00 94.44 178 TYR A C 1
ATOM 1421 O O . TYR A 1 178 ? -1.876 -5.505 -14.818 1.00 94.44 178 TYR A O 1
ATOM 1429 N N . VAL A 1 179 ? -2.502 -7.668 -14.680 1.00 96.75 179 VAL A N 1
ATOM 1430 C CA . VAL A 1 179 ? -3.570 -7.497 -13.698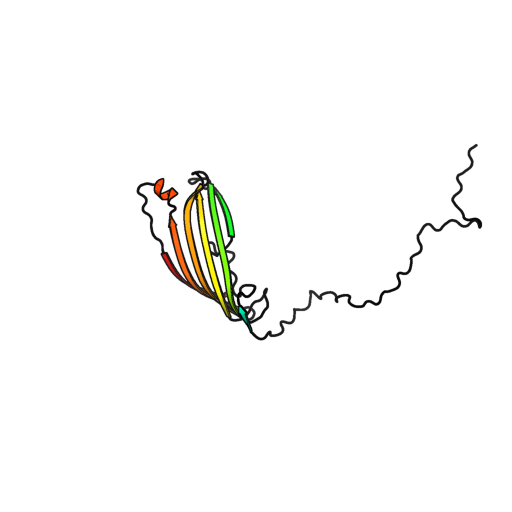 1.00 96.75 179 VAL A CA 1
ATOM 1431 C C . VAL A 1 179 ? -3.605 -8.699 -12.762 1.00 96.75 179 VAL A C 1
ATOM 1433 O O . VAL A 1 179 ? -3.448 -9.844 -13.191 1.00 96.75 179 VAL A O 1
ATOM 1436 N N . ARG A 1 180 ? -3.806 -8.451 -11.469 1.00 96.25 180 ARG A N 1
ATOM 1437 C CA . ARG A 1 180 ? -3.963 -9.502 -10.467 1.00 96.25 180 ARG A CA 1
ATOM 1438 C C . ARG A 1 180 ? -4.915 -9.069 -9.368 1.00 96.25 180 ARG A C 1
ATOM 1440 O O . ARG A 1 180 ? -4.646 -8.100 -8.663 1.00 96.25 180 ARG A O 1
ATOM 1447 N N . ASP A 1 181 ? -5.932 -9.887 -9.145 1.00 97.62 181 ASP A N 1
ATOM 1448 C CA . ASP A 1 181 ? -6.774 -9.803 -7.959 1.00 97.62 181 ASP A CA 1
ATOM 1449 C C . ASP A 1 181 ? -6.286 -10.779 -6.886 1.00 97.62 181 ASP A C 1
ATOM 1451 O O . ASP A 1 181 ? -5.858 -11.899 -7.179 1.00 97.62 181 ASP A O 1
ATOM 1455 N N . SER A 1 182 ? -6.327 -10.360 -5.624 1.00 96.44 182 SER A N 1
ATOM 1456 C CA . SER A 1 182 ? -5.891 -11.193 -4.505 1.00 96.44 182 SER A CA 1
ATOM 1457 C C . SER A 1 182 ? -6.720 -10.955 -3.254 1.00 96.44 182 SER A C 1
ATOM 1459 O O . SER A 1 182 ? -7.033 -9.814 -2.914 1.00 96.44 182 SER A O 1
ATOM 1461 N N . LEU A 1 183 ? -6.997 -12.036 -2.529 1.00 97.44 183 LEU A N 1
ATOM 1462 C CA . LEU A 1 183 ? -7.462 -11.978 -1.150 1.00 97.44 183 LEU A CA 1
ATOM 1463 C C . LEU A 1 183 ? -6.261 -12.048 -0.208 1.00 97.44 183 LEU A C 1
ATOM 1465 O O . LEU A 1 183 ? -5.373 -12.883 -0.379 1.00 97.44 183 LEU A O 1
ATOM 1469 N N . VAL A 1 184 ? -6.239 -11.173 0.792 1.00 94.38 184 VAL A N 1
ATOM 1470 C CA . VAL A 1 184 ? -5.143 -11.060 1.755 1.00 94.38 184 VAL A CA 1
ATOM 1471 C C . VAL A 1 184 ? -5.681 -11.237 3.160 1.00 94.38 184 VAL A C 1
ATOM 1473 O O . VAL A 1 184 ? -6.683 -10.631 3.528 1.00 94.38 184 VAL A O 1
ATOM 1476 N N . PHE A 1 185 ? -4.972 -12.030 3.958 1.00 96.56 185 PHE A N 1
ATOM 1477 C CA . PHE A 1 185 ? -5.198 -12.162 5.390 1.00 96.56 185 PHE A CA 1
ATOM 1478 C C . PHE A 1 185 ? -3.936 -11.751 6.151 1.00 96.56 185 PHE A C 1
ATOM 1480 O O . PHE A 1 185 ? -2.828 -12.129 5.773 1.00 96.56 185 PHE A O 1
ATOM 1487 N N . GLY A 1 186 ? -4.102 -10.975 7.219 1.00 94.75 186 GLY A N 1
ATOM 1488 C CA . GLY A 1 186 ? -3.019 -10.518 8.082 1.00 94.75 186 GLY A CA 1
ATOM 1489 C C . GLY A 1 186 ? -3.409 -10.591 9.552 1.00 94.75 186 GLY A C 1
ATOM 1490 O O . GLY A 1 186 ? -4.573 -10.395 9.908 1.00 94.75 186 GLY A O 1
ATOM 1491 N N . LYS A 1 187 ? -2.420 -10.855 10.405 1.00 94.31 187 LYS A N 1
ATOM 1492 C CA . LYS A 1 187 ? -2.542 -10.842 11.862 1.00 94.31 187 LYS A CA 1
ATOM 1493 C C . LYS A 1 187 ? -1.315 -10.161 12.465 1.00 94.31 187 LYS A C 1
ATOM 1495 O O . LYS A 1 187 ? -0.199 -10.437 12.025 1.00 94.31 187 LYS A O 1
ATOM 1500 N N . SER A 1 188 ? -1.543 -9.306 13.457 1.00 87.44 188 SER A N 1
ATOM 1501 C CA . SER A 1 188 ? -0.525 -8.676 14.297 1.00 87.44 188 SER A CA 1
ATOM 1502 C C . SER A 1 188 ? -0.875 -8.806 15.773 1.00 87.44 188 SER A C 1
ATOM 1504 O O . SER A 1 188 ? -2.038 -9.154 16.098 1.00 87.44 188 SER A O 1
#

Radius of gyration: 33.3 Å; Cα contacts (8 Å, |Δi|>4): 365; chains: 1; bounding box: 67×77×91 Å

Secondary structure (DSSP, 8-state):
--PPPPP-B-TTSPBPPSS--------------PPP--TTS------PPPEEEES-SS-SSPPPTT-TTSS--EEEEEEETTTEEEEEEEEEEEEEEEEEE---SSS--EEEEEEEEEEEEEEETTTTTEEEEEEEEEEEEEEEEETTEEEEEEEEEEEEEE-HHHHHHSTTPPPP-EEEEEEEEEE-

Solvent-accessible surface area (backbone atoms only — not comparable to full-atom values): 11108 Å² total; per-residue (Å²): 141,80,82,81,90,77,80,78,53,51,101,81,72,48,71,69,78,92,65,82,80,85,72,79,72,76,82,69,81,89,73,80,72,77,72,80,80,65,88,81,60,78,77,78,80,67,88,60,75,66,41,82,33,74,58,39,69,55,59,58,58,72,78,56,88,85,42,87,88,49,56,38,72,51,76,45,86,48,77,44,98,86,75,41,54,38,40,41,36,35,50,29,46,70,46,39,51,38,29,46,16,44,93,41,53,89,72,33,33,36,43,34,38,32,44,36,36,26,43,40,34,34,29,31,66,84,60,88,52,31,41,53,27,36,40,38,39,38,34,45,38,39,25,39,21,57,90,82,45,25,32,36,42,28,48,35,46,35,37,42,43,66,23,66,59,42,43,70,77,37,79,88,62,76,87,64,82,49,70,48,77,46,82,47,79,50,77,85

pLDDT: mean 83.46, std 18.91, range [39.69, 98.38]

Nearest PDB structures (foldseek):
  3aae-assembly1_A  TM=4.203E-01  e=4.216E-02  Gallus gallus
  3lk4-assembly12_8  TM=2.896E-01  e=6.049E-01  Gallus gallus

Sequence (188 aa):
MQSPFQPWTNKNGTPAPQNPPEKSSALLPEKDSPEPVDLGQPIPLKPQPWTWQLLPQGLIYRSYLAGVKEPRCGIVFNHDAYYGWIWDIGLGARLGVIRYGNDDPLHPEGIQLDFEGAALLRIDPEEERDVVGCDYRYGIPLTWGSGPIRTKFGFYHLSAHLGDEFLLKNPGIYRDNYVRDSLVFGKS

Foldseek 3Di:
DDDDDDADDPPVRDHDDPDDDPPPDPDDPPDDPPPDPPPPDDPPPDPDQWDKDAQAAADQDDWDPPPPPFFDFDWDWDQDPPLGIKIKTKHKDKTWGMFRFDNDNVNTAGKTKMKIKMKIWIFRVVLVRFTQKIKIKIKIWIWHDDDPKIKIKMKMKIWIWGTPVNCVVDPPDDIDTDIDIDIDIDMD

Mean predicted aligned error: 13.35 Å